Protein AF-A0A6A4YBY0-F1 (afdb_monomer)

Structure (mmCIF, N/CA/C/O backbone):
data_AF-A0A6A4YBY0-F1
#
_entry.id   AF-A0A6A4YBY0-F1
#
loop_
_atom_site.group_PDB
_atom_site.id
_atom_site.type_symbol
_atom_site.label_atom_id
_atom_site.label_alt_id
_atom_site.label_comp_id
_atom_site.label_asym_id
_atom_site.label_entity_id
_atom_site.label_seq_id
_atom_site.pdbx_PDB_ins_code
_atom_site.Cartn_x
_atom_site.Cartn_y
_atom_site.Cartn_z
_atom_site.occupancy
_atom_site.B_iso_or_equiv
_atom_site.auth_seq_id
_atom_site.auth_comp_id
_atom_site.auth_asym_id
_atom_site.auth_atom_id
_atom_site.pdbx_PDB_model_num
ATOM 1 N N . MET A 1 1 ? 3.157 8.455 -4.156 1.00 70.62 1 MET A N 1
ATOM 2 C CA . MET A 1 1 ? 2.770 7.165 -3.541 1.00 70.62 1 MET A CA 1
ATOM 3 C C . MET A 1 1 ? 3.329 7.005 -2.147 1.00 70.62 1 MET A C 1
ATOM 5 O O . MET A 1 1 ? 2.529 6.787 -1.256 1.00 70.62 1 MET A O 1
ATOM 9 N N . VAL A 1 2 ? 4.640 7.184 -1.938 1.00 73.81 2 VAL A N 1
ATOM 10 C CA . VAL A 1 2 ? 5.239 7.127 -0.587 1.00 73.81 2 VAL A CA 1
ATOM 11 C C . VAL A 1 2 ? 4.543 8.087 0.388 1.00 73.81 2 VAL A C 1
ATOM 13 O O . VAL A 1 2 ? 4.121 7.663 1.448 1.00 73.81 2 VAL A O 1
ATOM 16 N N . LYS A 1 3 ? 4.282 9.334 -0.034 1.00 81.69 3 LYS A N 1
ATOM 17 C CA . LYS A 1 3 ? 3.551 10.316 0.787 1.00 81.69 3 LYS A CA 1
ATOM 18 C C . LYS A 1 3 ? 2.153 9.850 1.224 1.00 81.69 3 LYS A C 1
ATOM 20 O O . LYS A 1 3 ? 1.816 10.009 2.383 1.00 81.69 3 LYS A O 1
ATOM 25 N N . MET A 1 4 ? 1.381 9.232 0.323 1.00 85.06 4 MET A N 1
ATOM 26 C CA . MET A 1 4 ? 0.045 8.707 0.654 1.00 85.06 4 MET A CA 1
ATOM 27 C C . MET A 1 4 ? 0.134 7.511 1.607 1.00 85.06 4 MET A C 1
ATOM 29 O O . MET A 1 4 ? -0.727 7.327 2.451 1.00 85.06 4 MET A O 1
ATOM 33 N N . ASP A 1 5 ? 1.179 6.687 1.485 1.00 85.88 5 ASP A N 1
ATOM 34 C CA . ASP A 1 5 ? 1.422 5.595 2.431 1.00 85.88 5 ASP A CA 1
ATOM 35 C C . ASP A 1 5 ? 1.756 6.113 3.835 1.00 85.88 5 ASP A C 1
ATOM 37 O O . ASP A 1 5 ? 1.255 5.568 4.817 1.00 85.88 5 ASP A O 1
ATOM 41 N N . ASP A 1 6 ? 2.582 7.156 3.926 1.00 87.62 6 ASP A N 1
ATOM 42 C CA . ASP A 1 6 ? 2.924 7.796 5.198 1.00 87.62 6 ASP A CA 1
ATOM 43 C C . ASP A 1 6 ? 1.689 8.453 5.835 1.00 87.62 6 ASP A C 1
ATOM 45 O O . ASP A 1 6 ? 1.485 8.350 7.044 1.00 87.62 6 ASP A O 1
ATOM 49 N N . GLU A 1 7 ? 0.834 9.064 5.015 1.00 90.62 7 GLU A N 1
ATOM 50 C CA . GLU A 1 7 ? -0.431 9.673 5.429 1.00 90.62 7 GLU A CA 1
ATOM 51 C C . GLU A 1 7 ? -1.439 8.629 5.927 1.00 90.62 7 GLU A C 1
ATOM 53 O O . GLU A 1 7 ? -1.949 8.772 7.033 1.00 90.62 7 GLU A O 1
ATOM 58 N N . ILE A 1 8 ? -1.621 7.505 5.218 1.00 92.12 8 ILE A N 1
ATOM 59 C CA . ILE A 1 8 ? -2.444 6.375 5.695 1.00 92.12 8 ILE A CA 1
ATOM 60 C C . ILE A 1 8 ? -1.962 5.885 7.070 1.00 92.12 8 ILE A C 1
ATOM 62 O O . ILE A 1 8 ? -2.775 5.581 7.942 1.00 92.12 8 ILE A O 1
ATOM 66 N N . ILE A 1 9 ? -0.644 5.809 7.294 1.00 91.38 9 ILE A N 1
ATOM 67 C CA . ILE A 1 9 ? -0.086 5.402 8.594 1.00 91.38 9 ILE A CA 1
ATOM 68 C C . ILE A 1 9 ? -0.363 6.459 9.671 1.00 91.38 9 ILE A C 1
ATOM 70 O O . ILE A 1 9 ? -0.648 6.097 10.814 1.00 91.38 9 ILE A O 1
ATOM 74 N N . ALA A 1 10 ? -0.271 7.746 9.334 1.00 91.94 10 ALA A N 1
ATOM 75 C CA . ALA A 1 10 ? -0.556 8.834 10.263 1.00 91.94 10 ALA A CA 1
ATOM 76 C C . ALA A 1 10 ? -2.038 8.851 10.674 1.00 91.94 10 ALA A C 1
ATOM 78 O O . ALA A 1 10 ? -2.328 8.838 11.871 1.00 91.94 10 ALA A O 1
ATOM 79 N N . VAL A 1 11 ? -2.956 8.779 9.705 1.00 94.19 11 VAL A N 1
ATOM 80 C CA . VAL A 1 11 ? -4.408 8.722 9.948 1.00 94.19 11 VAL A CA 1
ATOM 81 C C . VAL A 1 11 ? -4.774 7.465 10.737 1.00 94.19 11 VAL A C 1
ATOM 83 O O . VAL A 1 11 ? -5.553 7.533 11.682 1.00 94.19 11 VAL A O 1
ATOM 86 N N . HIS A 1 12 ? -4.151 6.322 10.439 1.00 94.25 12 HIS A N 1
ATOM 87 C CA . HIS A 1 12 ? -4.348 5.097 11.215 1.00 94.25 12 HIS A CA 1
ATOM 88 C C . HIS A 1 12 ? -3.963 5.257 12.688 1.00 94.25 12 HIS A C 1
ATOM 90 O O . HIS A 1 12 ? -4.712 4.835 13.562 1.00 94.25 12 HIS A O 1
ATOM 96 N N . ARG A 1 13 ? -2.809 5.871 12.983 1.00 93.62 13 ARG A N 1
ATOM 97 C CA . ARG A 1 13 ? -2.396 6.120 14.375 1.00 93.62 13 ARG A CA 1
ATOM 98 C C . ARG A 1 13 ? -3.391 7.017 15.100 1.00 93.62 13 ARG A C 1
ATOM 100 O O . ARG A 1 13 ? -3.758 6.715 16.228 1.00 93.62 13 ARG A O 1
ATOM 107 N N . PHE A 1 14 ? -3.860 8.067 14.432 1.00 94.88 14 PHE A N 1
ATOM 108 C CA . PHE A 1 14 ? -4.883 8.948 14.985 1.00 94.88 14 PHE A CA 1
ATOM 109 C C . PHE A 1 14 ? -6.196 8.197 15.264 1.00 94.88 14 PHE A C 1
ATOM 111 O O . PHE A 1 14 ? -6.759 8.310 16.352 1.00 94.88 14 PHE A O 1
ATOM 118 N N . LEU A 1 15 ? -6.638 7.349 14.332 1.00 95.44 15 LEU A N 1
ATOM 119 C CA . LEU A 1 15 ? -7.823 6.509 14.502 1.00 95.44 15 LEU A CA 1
ATOM 120 C C . LEU A 1 15 ? -7.692 5.548 15.696 1.00 95.44 15 LEU A C 1
ATOM 122 O O . LEU A 1 15 ? -8.637 5.400 16.473 1.00 95.44 15 LEU A O 1
ATOM 126 N N . VAL A 1 16 ? -6.523 4.923 15.863 1.00 94.44 16 VAL A N 1
ATOM 127 C CA . VAL A 1 16 ? -6.224 4.052 17.010 1.00 94.44 16 VAL A CA 1
ATOM 128 C C . VAL A 1 16 ? -6.327 4.829 18.322 1.00 94.44 16 VAL A C 1
ATOM 130 O O . VAL A 1 16 ? -6.981 4.360 19.251 1.00 94.44 16 VAL A O 1
ATOM 133 N N . GLU A 1 17 ? -5.742 6.025 18.404 1.00 94.00 17 GLU A N 1
ATOM 134 C CA . GLU A 1 17 ? -5.797 6.863 19.611 1.00 94.00 17 GLU A CA 1
ATOM 135 C C . GLU A 1 17 ? -7.236 7.247 19.989 1.00 94.00 17 GLU A C 1
ATOM 137 O O . GLU A 1 17 ? -7.606 7.195 21.167 1.00 94.00 17 GLU A O 1
ATOM 142 N N . LEU A 1 18 ? -8.071 7.585 19.002 1.00 93.62 18 LEU A N 1
ATOM 143 C CA . LEU A 1 18 ? -9.481 7.901 19.231 1.00 93.62 18 LEU A CA 1
ATOM 144 C C . LEU A 1 18 ? -10.268 6.680 19.722 1.00 93.62 18 LEU A C 1
ATOM 146 O O . LEU A 1 18 ? -11.020 6.775 20.700 1.00 93.62 18 LEU A O 1
ATOM 150 N N . TYR A 1 19 ? -10.092 5.533 19.062 1.00 95.38 19 TYR A N 1
ATOM 151 C CA . TYR A 1 19 ? -10.877 4.330 19.334 1.00 95.38 19 TYR A CA 1
ATOM 152 C C . TYR A 1 19 ? -10.379 3.535 20.552 1.00 95.38 19 TYR A C 1
ATOM 154 O O . TYR A 1 19 ? -11.145 2.774 21.150 1.00 95.38 19 TYR A O 1
ATOM 162 N N . ALA A 1 20 ? -9.145 3.770 21.010 1.00 93.69 20 ALA A N 1
ATOM 163 C CA . ALA A 1 20 ? -8.579 3.141 22.204 1.00 93.69 20 ALA A CA 1
ATOM 164 C C . ALA A 1 20 ? -9.376 3.424 23.489 1.00 93.69 20 ALA A C 1
ATOM 166 O O . ALA A 1 20 ? -9.342 2.625 24.421 1.00 93.69 20 ALA A O 1
ATOM 167 N N . LYS A 1 21 ? -10.151 4.518 23.543 1.00 92.19 21 LYS A N 1
ATOM 168 C CA . LYS A 1 21 ? -11.087 4.789 24.654 1.00 92.19 21 LYS A CA 1
ATOM 169 C C . LYS A 1 21 ? -12.151 3.687 24.806 1.00 92.19 21 LYS A C 1
ATOM 171 O O . LYS A 1 21 ? -12.618 3.429 25.918 1.00 92.19 21 LYS A O 1
ATOM 176 N N . LYS A 1 22 ? -12.537 3.060 23.690 1.00 92.94 22 LYS A N 1
ATOM 177 C CA . LYS A 1 22 ? -13.557 2.009 23.622 1.00 92.94 22 LYS A CA 1
ATOM 178 C C . LYS A 1 22 ? -12.964 0.612 23.539 1.00 92.94 22 LYS A C 1
ATOM 180 O O . LYS A 1 22 ? -13.460 -0.282 24.213 1.00 92.94 22 LYS A O 1
ATOM 185 N N . PHE A 1 23 ? -11.949 0.414 22.703 1.00 94.19 23 PHE A N 1
ATOM 186 C CA . PHE A 1 23 ? -11.373 -0.908 22.476 1.00 94.19 23 PHE A CA 1
ATOM 187 C C . PHE A 1 23 ? -9.846 -0.822 22.292 1.00 94.19 23 PHE A C 1
ATOM 189 O O . PHE A 1 23 ? -9.347 -0.919 21.168 1.00 94.19 23 PHE A O 1
ATOM 196 N N . PRO A 1 24 ? -9.085 -0.625 23.385 1.00 91.31 24 PRO A N 1
ATOM 197 C CA . PRO A 1 24 ? -7.638 -0.411 23.322 1.00 91.31 24 PRO A CA 1
ATOM 198 C C . PRO A 1 24 ? -6.872 -1.626 22.790 1.00 91.31 24 PRO A C 1
ATOM 200 O O . PRO A 1 24 ? -5.835 -1.472 22.150 1.00 91.31 24 PRO A O 1
ATOM 203 N N . GLU A 1 25 ? -7.376 -2.842 23.001 1.00 91.44 25 GLU A N 1
ATOM 204 C CA . GLU A 1 25 ? -6.685 -4.061 22.583 1.00 91.44 25 GLU A CA 1
ATOM 205 C C . GLU A 1 25 ? -6.764 -4.320 21.065 1.00 91.44 25 GLU A C 1
ATOM 207 O O . GLU A 1 25 ? -5.994 -5.132 20.543 1.00 91.44 25 GLU A O 1
ATOM 212 N N . LEU A 1 26 ? -7.650 -3.625 20.337 1.00 90.62 26 LEU A N 1
ATOM 213 C CA . LEU A 1 26 ? -7.917 -3.889 18.920 1.00 90.62 26 LEU A CA 1
ATOM 214 C C . LEU A 1 26 ? -6.677 -3.713 18.026 1.00 90.62 26 LEU A C 1
ATOM 216 O O . LEU A 1 26 ? -6.495 -4.487 17.086 1.00 90.62 26 LEU A O 1
ATOM 220 N N . GLU A 1 27 ? -5.798 -2.751 18.331 1.00 90.06 27 GLU A N 1
ATOM 221 C CA . GLU A 1 27 ? -4.570 -2.499 17.552 1.00 90.06 27 GLU A CA 1
ATOM 222 C C . GLU A 1 27 ? -3.643 -3.726 17.545 1.00 90.06 27 GLU A C 1
ATOM 224 O O . GLU A 1 27 ? -3.029 -4.063 16.531 1.00 90.06 27 GLU A O 1
ATOM 229 N N . SER A 1 28 ? -3.580 -4.445 18.670 1.00 88.31 28 SER A N 1
ATOM 230 C CA . SER A 1 28 ? -2.743 -5.641 18.799 1.00 88.31 28 SER A CA 1
ATOM 231 C C . SER A 1 28 ? -3.271 -6.830 17.991 1.00 88.31 28 SER A C 1
ATOM 233 O O . SER A 1 28 ? -2.496 -7.707 17.605 1.00 88.31 28 SER A O 1
ATOM 235 N N . LEU A 1 29 ? -4.579 -6.849 17.715 1.00 88.38 29 LEU A N 1
ATOM 236 C CA . LEU A 1 29 ? -5.260 -7.926 17.000 1.00 88.38 29 LEU A CA 1
ATOM 237 C C . LEU A 1 29 ? -5.294 -7.686 15.487 1.00 88.38 29 LEU A C 1
ATOM 239 O O . LEU A 1 29 ? -5.182 -8.638 14.712 1.00 88.38 29 LEU A O 1
ATOM 243 N N . VAL A 1 30 ? -5.442 -6.429 15.061 1.00 89.00 30 VAL A N 1
ATOM 244 C CA . VAL A 1 30 ? -5.566 -6.046 13.649 1.00 89.00 30 VAL A CA 1
ATOM 245 C C . VAL A 1 30 ? -4.472 -5.046 13.287 1.00 89.00 30 VAL A C 1
ATOM 247 O O . VAL A 1 30 ? -4.606 -3.847 13.491 1.00 89.00 30 VAL A O 1
ATOM 250 N N . SER A 1 31 ? -3.380 -5.545 12.701 1.00 83.44 31 SER A N 1
ATOM 251 C CA . SER A 1 31 ? -2.213 -4.714 12.354 1.00 83.44 31 SER A CA 1
ATOM 252 C C . SER A 1 31 ? -2.333 -3.965 11.021 1.00 83.44 31 SER A C 1
ATOM 254 O O . SER A 1 31 ? -1.503 -3.113 10.712 1.00 83.44 31 SER A O 1
ATOM 256 N N . SER A 1 32 ? -3.297 -4.337 10.176 1.00 88.38 32 SER A N 1
ATOM 257 C CA . SER A 1 32 ? -3.498 -3.737 8.854 1.00 88.38 32 SER A CA 1
ATOM 258 C C . SER A 1 32 ? -4.344 -2.467 8.983 1.00 88.38 32 SER A C 1
ATOM 260 O O . SER A 1 32 ? -5.485 -2.575 9.429 1.00 88.38 32 SER A O 1
ATOM 262 N N . PRO A 1 33 ? -3.847 -1.286 8.560 1.00 91.44 33 PRO A N 1
ATOM 263 C CA . PRO A 1 33 ? -4.577 -0.029 8.715 1.00 91.44 33 PRO A CA 1
ATOM 264 C C . PRO A 1 33 ? -5.977 -0.013 8.099 1.00 91.44 33 PRO A C 1
ATOM 266 O O . PRO A 1 33 ? -6.928 0.473 8.707 1.00 91.44 33 PRO A O 1
ATOM 269 N N . LEU A 1 34 ? -6.109 -0.574 6.893 1.00 92.75 34 LEU A N 1
ATOM 270 C CA . LEU A 1 34 ? -7.378 -0.603 6.165 1.00 92.75 34 LEU A CA 1
ATOM 271 C C . LEU A 1 34 ? -8.375 -1.559 6.824 1.00 92.75 34 LEU A C 1
ATOM 273 O O . LEU A 1 34 ? -9.563 -1.257 6.909 1.00 92.75 34 LEU A O 1
ATOM 277 N N . ASP A 1 35 ? -7.893 -2.710 7.297 1.00 92.75 35 ASP A N 1
ATOM 278 C CA . ASP A 1 35 ? -8.749 -3.685 7.970 1.00 92.75 35 ASP A CA 1
ATOM 279 C C . ASP A 1 35 ? -9.172 -3.165 9.344 1.00 92.75 35 ASP A C 1
ATOM 281 O O . ASP A 1 35 ? -10.330 -3.330 9.715 1.00 92.75 35 ASP A O 1
ATOM 285 N N . TYR A 1 36 ? -8.280 -2.465 10.056 1.00 94.19 36 TYR A N 1
ATOM 286 C CA . TYR A 1 36 ? -8.601 -1.794 11.314 1.00 94.19 36 TYR A CA 1
ATOM 287 C C . TYR A 1 36 ? -9.758 -0.809 11.122 1.00 94.19 36 TYR A C 1
ATOM 289 O O . TYR A 1 36 ? -10.771 -0.926 11.807 1.00 94.19 36 TYR A O 1
ATOM 297 N N . ALA A 1 37 ? -9.677 0.086 10.131 1.00 95.50 37 ALA A N 1
ATOM 298 C CA . ALA A 1 37 ? -10.751 1.040 9.847 1.00 95.50 37 ALA A CA 1
ATOM 299 C C . ALA A 1 37 ? -12.084 0.357 9.490 1.00 95.50 37 ALA A C 1
ATOM 301 O O . ALA A 1 37 ? -13.131 0.734 10.014 1.00 95.50 37 ALA A O 1
ATOM 302 N N . ARG A 1 38 ? -12.064 -0.701 8.664 1.00 94.56 38 ARG A N 1
ATOM 303 C CA . ARG A 1 38 ? -13.280 -1.471 8.324 1.00 94.56 38 ARG A CA 1
ATOM 304 C C . ARG A 1 38 ? -13.899 -2.153 9.541 1.00 94.56 38 ARG A C 1
ATOM 306 O O . ARG A 1 38 ? -15.120 -2.220 9.654 1.00 94.56 38 ARG A O 1
ATOM 313 N N . VAL A 1 39 ? -13.064 -2.677 10.435 1.00 94.12 39 VAL A N 1
ATOM 314 C CA . VAL A 1 39 ? -13.503 -3.331 11.672 1.00 94.12 39 VAL A CA 1
ATOM 315 C C . VAL A 1 39 ? -14.085 -2.302 12.635 1.00 94.12 39 VAL A C 1
ATOM 317 O O . VAL A 1 39 ? -15.175 -2.526 13.153 1.00 94.12 39 VAL A O 1
ATOM 320 N N . VAL A 1 40 ? -13.426 -1.157 12.822 1.00 94.81 40 VAL A N 1
ATOM 321 C CA . VAL A 1 40 ? -13.945 -0.051 13.641 1.00 94.81 40 VAL A CA 1
ATOM 322 C C . VAL A 1 40 ? -15.297 0.426 13.119 1.00 94.81 40 VAL A C 1
ATOM 324 O O . VAL A 1 40 ? -16.243 0.503 13.896 1.00 94.81 40 VAL A O 1
ATOM 327 N N . GLN A 1 41 ? -15.431 0.642 11.808 1.00 94.12 41 GLN A N 1
ATOM 328 C CA . GLN A 1 41 ? -16.694 1.053 11.191 1.00 94.12 41 GLN A CA 1
ATOM 329 C C . GLN A 1 41 ? -17.802 0.000 11.363 1.00 94.12 41 GLN A C 1
ATOM 331 O O . GLN A 1 41 ? -18.967 0.347 11.531 1.00 94.12 41 GLN A O 1
ATOM 336 N N . ARG A 1 42 ? -17.454 -1.294 11.341 1.00 93.62 42 ARG A N 1
ATOM 337 C CA . ARG A 1 42 ? -18.418 -2.385 11.536 1.00 93.62 42 ARG A CA 1
ATOM 338 C C . ARG A 1 42 ? -18.856 -2.541 12.993 1.00 93.62 42 ARG A C 1
ATOM 340 O O . ARG A 1 42 ? -20.013 -2.871 13.224 1.00 93.62 42 ARG A O 1
ATOM 347 N N . ILE A 1 43 ? -17.952 -2.337 13.953 1.00 93.00 43 ILE A N 1
ATOM 348 C CA . ILE A 1 43 ? -18.265 -2.425 15.387 1.00 93.00 43 ILE A CA 1
ATOM 349 C C . ILE A 1 43 ? -18.994 -1.152 15.864 1.00 93.00 43 ILE A C 1
ATOM 351 O O . ILE A 1 43 ? -19.904 -1.233 16.689 1.00 93.00 43 ILE A O 1
ATOM 355 N N . GLY A 1 44 ? -18.603 0.033 15.386 1.00 92.06 44 GLY A N 1
ATOM 356 C CA . GLY A 1 44 ? -19.201 1.310 15.787 1.00 92.06 44 GLY A CA 1
ATOM 357 C C . GLY A 1 44 ? -19.106 1.541 17.299 1.00 92.06 44 GLY A C 1
ATOM 358 O O . GLY A 1 44 ? -18.032 1.400 17.884 1.00 92.06 44 GLY A O 1
ATOM 359 N N . ASN A 1 45 ? -20.229 1.839 17.968 1.00 92.44 45 ASN A N 1
ATOM 360 C CA . ASN A 1 45 ? -20.298 1.924 19.439 1.00 92.44 45 ASN A CA 1
ATOM 361 C C . ASN A 1 45 ? -20.798 0.649 20.129 1.00 92.44 45 ASN A C 1
ATOM 363 O O . ASN A 1 45 ? -20.992 0.671 21.342 1.00 92.44 45 ASN A O 1
ATOM 367 N N . GLU A 1 46 ? -21.016 -0.441 19.390 1.00 89.88 46 GLU A N 1
ATOM 368 C CA . GLU A 1 46 ? -21.598 -1.652 19.966 1.00 89.88 46 GLU A CA 1
ATOM 369 C C . GLU A 1 46 ? -20.648 -2.269 21.001 1.00 89.88 46 GLU A C 1
ATOM 371 O O . GLU A 1 46 ? -19.438 -2.365 20.757 1.00 89.88 46 GLU A O 1
ATOM 376 N N . MET A 1 47 ? -21.190 -2.631 22.164 1.00 85.88 47 MET A N 1
ATOM 377 C CA . MET A 1 47 ? -20.437 -3.263 23.254 1.00 85.88 47 MET A CA 1
ATOM 378 C C . MET A 1 47 ? -20.646 -4.777 23.257 1.00 85.88 47 MET A C 1
ATOM 380 O O . MET A 1 47 ? -19.773 -5.516 23.714 1.00 85.88 47 MET A O 1
ATOM 384 N N . ASP A 1 48 ? -21.776 -5.251 22.726 1.00 86.94 48 ASP A N 1
ATOM 385 C CA . ASP A 1 48 ? -22.015 -6.677 22.552 1.00 86.94 48 ASP A CA 1
ATOM 386 C C . ASP A 1 48 ? -21.445 -7.172 21.215 1.00 86.94 48 ASP A C 1
ATOM 388 O O . ASP A 1 48 ? -22.055 -7.075 20.149 1.00 86.94 48 ASP A O 1
ATOM 392 N N . MET A 1 49 ? -20.255 -7.767 21.286 1.00 85.38 49 MET A N 1
ATOM 393 C CA . MET A 1 49 ? -19.561 -8.323 20.123 1.00 85.38 49 MET A CA 1
ATOM 394 C C . MET A 1 49 ? -20.295 -9.499 19.461 1.00 85.38 49 MET A C 1
ATOM 396 O O . MET A 1 49 ? -19.923 -9.878 18.352 1.00 85.38 49 MET A O 1
ATOM 400 N N . THR A 1 50 ? -21.319 -10.086 20.094 1.00 84.69 50 THR A N 1
ATOM 401 C CA . THR A 1 50 ? -22.132 -11.143 19.465 1.00 84.69 50 THR A CA 1
ATOM 402 C C . THR A 1 50 ? -23.074 -10.602 18.390 1.00 84.69 50 THR A C 1
ATOM 404 O O . THR A 1 50 ? -23.473 -11.348 17.495 1.00 84.69 50 THR A O 1
ATOM 407 N N . LEU A 1 51 ? -23.387 -9.303 18.441 1.00 86.38 51 LEU A N 1
ATOM 408 C CA . LEU A 1 51 ? -24.252 -8.623 17.475 1.00 86.38 51 LEU A CA 1
ATOM 409 C C . LEU A 1 51 ? -23.496 -8.166 16.221 1.00 86.38 51 LEU A C 1
ATOM 411 O O . LEU A 1 51 ? -24.115 -7.786 15.226 1.00 86.38 51 LEU A O 1
ATOM 415 N N . VAL A 1 52 ? -22.161 -8.207 16.251 1.00 88.06 52 VAL A N 1
ATOM 416 C CA . VAL A 1 52 ? -21.306 -7.703 15.177 1.00 88.06 52 VAL A CA 1
ATOM 417 C C . VAL A 1 52 ? -20.726 -8.859 14.369 1.00 88.06 52 VAL A C 1
ATOM 419 O O . VAL A 1 52 ? -19.895 -9.625 14.851 1.00 88.06 52 VAL A O 1
ATOM 422 N N . ASP A 1 53 ? -21.099 -8.945 13.091 1.00 89.88 53 ASP A N 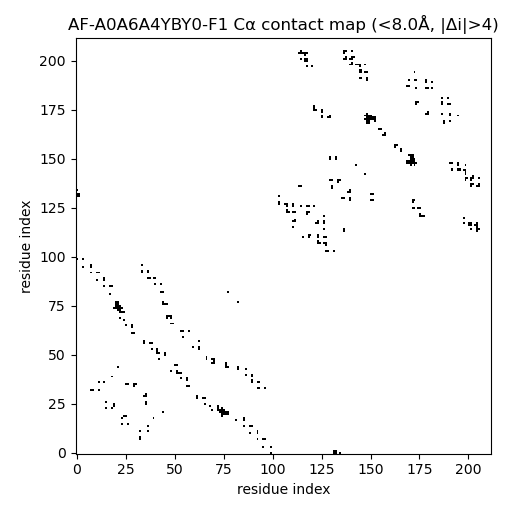1
ATOM 423 C CA . ASP A 1 53 ? -20.488 -9.901 12.167 1.00 89.88 53 ASP A CA 1
ATOM 424 C C . ASP A 1 53 ? -19.226 -9.318 11.507 1.00 89.88 53 ASP A C 1
ATOM 426 O O . ASP A 1 53 ? -19.281 -8.339 10.753 1.00 89.88 53 ASP A O 1
ATOM 430 N N . LEU A 1 54 ? -18.081 -9.950 11.781 1.00 89.06 54 LEU A N 1
ATOM 431 C CA . LEU A 1 54 ? -16.761 -9.617 11.229 1.00 89.06 54 LEU A CA 1
ATOM 432 C C . LEU A 1 54 ? -16.239 -10.674 10.241 1.00 89.06 54 LEU A C 1
ATOM 434 O O . LEU A 1 54 ? -15.150 -10.507 9.683 1.00 89.06 54 LEU A O 1
ATOM 438 N N . SER A 1 55 ? -17.000 -11.746 9.996 1.00 88.00 55 SER A N 1
ATOM 439 C CA . SER A 1 55 ? -16.575 -12.886 9.170 1.00 88.00 55 SER A CA 1
ATOM 440 C C . SER A 1 55 ? -16.255 -12.504 7.721 1.00 88.00 55 SER A C 1
ATOM 442 O O . SER A 1 55 ? -15.401 -13.125 7.091 1.00 88.00 55 SER A O 1
ATOM 444 N N . SER A 1 56 ? -16.887 -11.445 7.206 1.00 89.38 56 SER A N 1
ATOM 445 C CA . SER A 1 56 ? -16.643 -10.923 5.859 1.00 89.38 56 SER A CA 1
ATOM 446 C C . SER A 1 56 ? -15.351 -10.108 5.725 1.00 89.38 56 SER A C 1
ATOM 448 O O . SER A 1 56 ? -14.937 -9.816 4.606 1.00 89.38 56 SER A O 1
ATOM 450 N N . LEU A 1 57 ? -14.765 -9.660 6.840 1.00 86.81 57 LEU A N 1
ATOM 451 C CA . LEU A 1 57 ? -13.643 -8.713 6.848 1.00 86.81 57 LEU A CA 1
ATOM 452 C C . LEU A 1 57 ? -12.321 -9.374 7.227 1.00 86.81 57 LEU A C 1
ATOM 454 O O . LEU A 1 57 ? -11.277 -8.998 6.701 1.00 86.81 57 LEU A O 1
ATOM 458 N N . LEU A 1 58 ? -12.361 -10.344 8.138 1.00 87.50 58 LEU A N 1
ATOM 459 C CA . LEU A 1 58 ? -11.172 -10.922 8.749 1.00 87.50 58 LEU A CA 1
ATOM 460 C C . LEU A 1 58 ? -11.196 -12.459 8.701 1.00 87.50 58 LEU A C 1
ATOM 462 O O . LEU A 1 58 ? -12.266 -13.065 8.753 1.00 87.50 58 LEU A O 1
ATOM 466 N N . PRO A 1 59 ? -10.023 -13.121 8.684 1.00 89.19 59 PRO A N 1
ATOM 467 C CA . PRO A 1 59 ? -9.928 -14.563 8.894 1.00 89.19 59 PRO A CA 1
ATOM 468 C C . PRO A 1 59 ? -10.583 -15.017 10.208 1.00 89.19 59 PRO A C 1
ATOM 470 O O . PRO A 1 59 ? -10.536 -14.314 11.221 1.00 89.19 59 PRO A O 1
ATOM 473 N N . SER A 1 60 ? -11.119 -16.240 10.242 1.00 87.69 60 SER A N 1
ATOM 474 C CA . SER A 1 60 ? -11.863 -16.757 11.405 1.00 87.69 60 SER A CA 1
ATOM 475 C C . SER A 1 60 ? -11.069 -16.721 12.718 1.00 87.69 60 SER A C 1
ATOM 477 O O . SER A 1 60 ? -11.639 -16.453 13.772 1.00 87.69 60 SER A O 1
ATOM 479 N N . ALA A 1 61 ? -9.750 -16.937 12.664 1.00 87.38 61 ALA A N 1
ATOM 480 C CA . ALA A 1 61 ? -8.881 -16.875 13.841 1.00 87.38 61 ALA A CA 1
ATOM 481 C C . ALA A 1 61 ? -8.830 -15.466 14.459 1.00 87.38 61 ALA A C 1
ATOM 483 O O . ALA A 1 61 ? -8.943 -15.311 15.673 1.00 87.38 61 ALA A O 1
ATOM 484 N N . THR A 1 62 ? -8.706 -14.433 13.622 1.00 87.00 62 THR A N 1
ATOM 485 C CA . THR A 1 62 ? -8.700 -13.034 14.068 1.00 87.00 62 THR A CA 1
ATOM 486 C C . THR A 1 62 ? -10.081 -12.577 14.527 1.00 87.00 62 THR A C 1
ATOM 488 O O . THR A 1 62 ? -10.164 -11.861 15.517 1.00 87.00 62 THR A O 1
ATOM 491 N N . VAL A 1 63 ? -11.161 -13.046 13.885 1.00 89.69 63 VAL A N 1
ATOM 492 C CA . VAL A 1 63 ? -12.538 -12.769 14.336 1.00 89.69 63 VAL A CA 1
ATOM 493 C C . VAL A 1 63 ? -12.750 -13.283 15.758 1.00 89.69 63 VAL A C 1
ATOM 495 O O . VAL A 1 63 ? -13.193 -12.528 16.615 1.00 89.69 63 VAL A O 1
ATOM 498 N N . MET A 1 64 ? -12.359 -14.531 16.036 1.00 87.19 64 MET A N 1
ATOM 499 C CA . MET A 1 64 ? -12.465 -15.107 17.379 1.00 87.19 64 MET A CA 1
ATOM 500 C C . MET A 1 64 ? -11.663 -14.305 18.409 1.00 87.19 64 MET A C 1
ATOM 502 O O . MET A 1 64 ? -12.179 -14.026 19.489 1.00 87.19 64 MET A O 1
ATOM 506 N N . GLY A 1 65 ? -10.434 -13.901 18.071 1.00 88.31 65 GLY A N 1
ATOM 507 C CA . GLY A 1 65 ? -9.617 -13.051 18.939 1.00 88.31 65 GLY A CA 1
ATOM 508 C C . GLY A 1 65 ? -10.311 -11.730 19.273 1.00 88.31 65 GLY A C 1
ATOM 509 O O . GLY A 1 65 ? -10.446 -11.389 20.444 1.00 88.31 65 GLY A O 1
ATOM 510 N N . VAL A 1 66 ? -10.829 -11.033 18.259 1.00 89.62 66 VAL A N 1
ATOM 511 C CA . VAL A 1 66 ? -11.544 -9.760 18.429 1.00 89.62 66 VAL A CA 1
ATOM 512 C C . VAL A 1 66 ? -12.818 -9.928 19.260 1.00 89.62 66 VAL A C 1
ATOM 514 O O . VAL A 1 66 ? -13.048 -9.124 20.160 1.00 89.62 66 VAL A O 1
ATOM 517 N N . SER A 1 67 ? -13.615 -10.975 19.031 1.00 89.44 67 SER A N 1
ATOM 518 C CA . SER A 1 67 ? -14.831 -11.232 19.816 1.00 89.44 67 SER A CA 1
ATOM 519 C C . SER A 1 67 ? -14.521 -11.534 21.284 1.00 89.44 67 SER A C 1
ATOM 521 O O . SER A 1 67 ? -15.137 -10.941 22.164 1.00 89.44 67 SER A O 1
ATOM 523 N N . VAL A 1 68 ? -13.547 -12.409 21.563 1.00 90.44 68 VAL A N 1
ATOM 524 C CA . VAL A 1 68 ? -13.181 -12.784 22.941 1.00 90.44 68 VAL A CA 1
ATOM 525 C C . VAL A 1 68 ? -12.611 -11.588 23.698 1.00 90.44 68 VAL A C 1
ATOM 527 O O . VAL A 1 68 ? -13.058 -11.299 24.806 1.00 90.44 68 VAL A O 1
ATOM 530 N N . THR A 1 69 ? -11.655 -10.869 23.104 1.00 89.19 69 THR A N 1
ATOM 531 C CA . THR A 1 69 ? -11.039 -9.706 23.753 1.00 89.19 69 THR A CA 1
ATOM 532 C C . THR A 1 69 ? -12.031 -8.558 23.903 1.00 89.19 69 THR A C 1
ATOM 534 O O . THR A 1 69 ? -12.014 -7.883 24.928 1.00 89.19 69 THR A O 1
ATOM 537 N N . GLY A 1 70 ? -12.932 -8.371 22.934 1.00 87.81 70 GLY A N 1
ATOM 538 C CA . GLY A 1 70 ? -13.984 -7.361 23.005 1.00 87.81 70 GLY A CA 1
ATOM 539 C C . GLY A 1 70 ? -15.001 -7.639 24.113 1.00 87.81 70 GLY A C 1
ATOM 540 O O . GLY A 1 70 ? -15.408 -6.709 24.797 1.00 87.81 70 GLY A O 1
ATOM 541 N N . SER A 1 71 ? -15.346 -8.904 24.389 1.00 85.62 71 SER A N 1
ATOM 542 C CA . SER A 1 71 ? -16.214 -9.253 25.529 1.00 85.62 71 SER A CA 1
ATOM 543 C C . SER A 1 71 ? -15.575 -8.989 26.897 1.00 85.62 71 SER A C 1
ATOM 545 O O . SER A 1 71 ? -16.291 -8.816 27.881 1.00 85.62 71 SER A O 1
ATOM 547 N N . THR A 1 72 ? -14.243 -8.966 26.979 1.00 87.19 72 THR A N 1
ATOM 548 C CA . THR A 1 72 ? -13.493 -8.685 28.215 1.00 87.19 72 THR A CA 1
ATOM 549 C C . THR A 1 72 ? -12.828 -7.310 28.214 1.00 87.19 72 THR A C 1
ATOM 551 O O . THR A 1 72 ? -11.975 -7.053 29.065 1.00 87.19 72 THR A O 1
ATOM 554 N N . THR A 1 73 ? -13.155 -6.443 27.251 1.00 86.81 73 THR A N 1
ATOM 555 C CA . THR A 1 73 ? -12.494 -5.142 27.130 1.00 86.81 73 THR A CA 1
ATOM 556 C C . THR A 1 73 ? -12.856 -4.239 28.307 1.00 86.81 73 THR A C 1
ATOM 558 O O . THR A 1 73 ? -13.963 -4.275 28.845 1.00 86.81 73 THR A O 1
ATOM 561 N N . SER A 1 74 ? -11.895 -3.416 28.716 1.00 83.81 74 SER A N 1
ATOM 562 C CA . SER A 1 74 ? -12.060 -2.441 29.801 1.00 83.81 74 SER A CA 1
ATOM 563 C C . SER A 1 74 ? -12.564 -1.075 29.322 1.00 83.81 74 SER A C 1
ATOM 565 O O . SER A 1 74 ? -12.764 -0.167 30.138 1.00 83.81 74 SER A O 1
ATOM 567 N N . GLY A 1 75 ? -12.740 -0.909 28.009 1.00 86.56 75 GLY A N 1
ATOM 568 C CA . GLY A 1 75 ? -13.141 0.357 27.418 1.00 86.56 75 GLY A CA 1
ATOM 569 C C . GLY A 1 75 ? -14.607 0.713 27.652 1.00 86.56 75 GLY A C 1
ATOM 570 O O . GLY A 1 75 ? -15.402 -0.048 28.208 1.00 86.56 75 GLY A O 1
ATOM 571 N N . LYS A 1 76 ? -14.956 1.939 27.264 1.00 89.94 76 LYS A N 1
ATOM 572 C CA . LYS A 1 76 ? -16.286 2.523 27.473 1.00 89.94 76 LYS A CA 1
ATOM 573 C C . LYS A 1 76 ? -16.883 2.975 26.144 1.00 89.94 76 LYS A C 1
ATOM 575 O O . LYS A 1 76 ? -16.126 3.328 25.239 1.00 89.94 76 LYS A O 1
ATOM 580 N N . PRO A 1 77 ? -18.221 3.025 26.031 1.00 91.00 77 PRO A N 1
ATOM 581 C CA . PRO A 1 77 ? -18.858 3.589 24.852 1.00 91.00 77 PRO A CA 1
ATOM 582 C C . PRO A 1 77 ? -18.398 5.036 24.638 1.00 91.00 77 PRO A C 1
ATOM 584 O O . PRO A 1 77 ? -18.279 5.821 25.585 1.00 91.00 77 PRO A O 1
ATOM 587 N N . LEU A 1 78 ? -18.132 5.372 23.379 1.00 93.12 78 LEU A N 1
ATOM 588 C CA . LEU A 1 78 ? -17.729 6.708 22.962 1.00 93.12 78 LEU A CA 1
ATOM 589 C C . LEU A 1 78 ? -18.903 7.680 23.077 1.00 93.12 78 LEU A C 1
ATOM 591 O O . LEU A 1 78 ? -20.070 7.296 22.940 1.00 93.12 78 LEU A O 1
ATOM 595 N N . SER A 1 79 ? -18.582 8.957 23.289 1.00 94.94 79 SER A N 1
ATOM 596 C CA . SER A 1 79 ? -19.562 10.032 23.144 1.00 94.94 79 SER A CA 1
ATOM 597 C C . SER A 1 79 ? -20.004 10.143 21.675 1.00 94.94 79 SER A C 1
ATOM 599 O O . SER A 1 79 ? -19.235 9.777 20.785 1.00 94.94 79 SER A O 1
ATOM 601 N N . PRO A 1 80 ? -21.207 10.664 21.377 1.00 93.44 80 PRO A N 1
ATOM 602 C CA . PRO A 1 80 ? -21.661 10.807 19.992 1.00 93.44 80 PRO A CA 1
ATOM 603 C C . PRO A 1 80 ? -20.738 11.709 19.153 1.00 93.44 80 PRO A C 1
ATOM 605 O O . PRO A 1 80 ? -20.571 11.467 17.964 1.00 93.44 80 PRO A O 1
ATOM 608 N N . ALA A 1 81 ? -20.098 12.707 19.772 1.00 94.12 81 ALA A N 1
ATOM 609 C CA . ALA A 1 81 ? -19.120 13.568 19.107 1.00 94.12 81 ALA A CA 1
ATOM 610 C C . ALA A 1 81 ? -17.807 12.827 18.788 1.00 94.12 81 ALA A C 1
ATOM 612 O O . ALA A 1 81 ? -17.284 12.941 17.679 1.00 94.12 81 ALA A O 1
ATOM 613 N N . ASP A 1 82 ? -17.304 12.025 19.734 1.00 94.19 82 ASP A N 1
ATOM 614 C CA . ASP A 1 82 ? -16.103 11.207 19.520 1.00 94.19 82 ASP A CA 1
ATOM 615 C C . ASP A 1 82 ? -16.360 10.132 18.454 1.00 94.19 82 ASP A C 1
ATOM 617 O O . ASP A 1 82 ? -15.511 9.892 17.601 1.00 94.19 82 ASP A O 1
ATOM 621 N N . LEU A 1 83 ? -17.544 9.512 18.471 1.00 94.31 83 LEU A N 1
ATOM 622 C CA . LEU A 1 83 ? -17.938 8.505 17.490 1.00 94.31 83 LEU A CA 1
ATOM 623 C C . LEU A 1 83 ? -18.043 9.083 16.076 1.00 94.31 83 LEU A C 1
ATOM 625 O O . LEU A 1 83 ? -17.523 8.471 15.149 1.00 94.31 83 LEU A O 1
ATOM 629 N N . ALA A 1 84 ? -18.649 10.263 15.916 1.00 95.50 84 ALA A N 1
ATOM 630 C CA . ALA A 1 84 ? -18.719 10.928 14.615 1.00 95.50 84 ALA A CA 1
ATOM 631 C C . ALA A 1 84 ? -17.315 11.196 14.049 1.00 95.50 84 ALA A C 1
ATOM 633 O O . ALA A 1 84 ? -17.045 10.889 12.892 1.00 95.50 84 ALA A O 1
ATOM 634 N N . THR A 1 85 ? -16.395 11.670 14.898 1.00 95.69 85 THR A N 1
ATOM 635 C CA . THR A 1 85 ? -14.986 11.873 14.517 1.00 95.69 85 THR A CA 1
ATOM 636 C C . THR A 1 85 ? -14.320 10.562 14.079 1.00 95.69 85 THR A C 1
ATOM 638 O O . THR A 1 85 ? -13.582 10.535 13.095 1.00 95.69 85 THR A O 1
ATOM 641 N N . VAL A 1 86 ? -14.579 9.456 14.787 1.00 96.12 86 VAL A N 1
ATOM 642 C CA . VAL A 1 86 ? -14.050 8.124 14.439 1.00 96.12 86 VAL A CA 1
ATOM 643 C C . VAL A 1 86 ? -14.579 7.646 13.086 1.00 96.12 86 VAL A C 1
ATOM 645 O O . VAL A 1 86 ? -13.799 7.152 12.273 1.00 96.12 86 VAL A O 1
ATOM 648 N N . GLU A 1 87 ? -15.880 7.784 12.831 1.00 95.50 87 GLU A N 1
ATOM 649 C CA . GLU A 1 87 ? -16.502 7.378 11.563 1.00 95.50 87 GLU A CA 1
ATOM 650 C C . GLU A 1 87 ? -15.995 8.211 10.378 1.00 95.50 87 GLU A C 1
ATOM 652 O O . GLU A 1 87 ? -15.698 7.654 9.316 1.00 95.50 87 GLU A O 1
ATOM 657 N N . GLU A 1 88 ? -15.835 9.523 10.571 1.00 96.19 88 GLU A N 1
ATOM 658 C CA . GLU A 1 88 ? -15.236 10.429 9.587 1.00 96.19 88 GLU A CA 1
ATOM 659 C C . GLU A 1 88 ? -13.794 10.013 9.274 1.00 96.19 88 GLU A C 1
ATOM 661 O O . GLU A 1 88 ? -13.462 9.773 8.115 1.00 96.19 88 GLU A O 1
ATOM 666 N N . THR A 1 89 ? -12.977 9.784 10.307 1.00 95.69 89 THR A N 1
ATOM 667 C CA . THR A 1 89 ? -11.577 9.348 10.155 1.00 95.69 89 THR A CA 1
ATOM 668 C C . THR A 1 89 ? -11.478 7.985 9.454 1.00 95.69 89 THR A C 1
ATOM 670 O O . THR A 1 89 ? -10.592 7.761 8.628 1.00 95.69 89 THR A O 1
ATOM 673 N N . CYS A 1 90 ? -12.388 7.047 9.753 1.00 96.12 90 CYS A N 1
ATOM 674 C CA . CYS A 1 90 ? -12.453 5.759 9.053 1.00 96.12 90 CYS A CA 1
ATOM 675 C C . CYS A 1 90 ? -12.746 5.945 7.562 1.00 96.12 90 CYS A C 1
ATOM 677 O O . CYS A 1 90 ? -12.147 5.263 6.729 1.00 96.12 90 CYS A O 1
ATOM 679 N N . THR A 1 91 ? -13.673 6.846 7.237 1.00 95.94 91 THR A N 1
ATOM 680 C CA . THR A 1 91 ? -14.070 7.138 5.857 1.00 95.94 91 THR A CA 1
ATOM 681 C C . THR A 1 91 ? -12.916 7.781 5.097 1.00 95.94 91 THR A C 1
ATOM 683 O O . THR A 1 91 ? -12.536 7.264 4.049 1.00 95.94 91 THR A O 1
ATOM 686 N N . GLU A 1 92 ? -12.278 8.800 5.674 1.00 94.62 92 GLU A N 1
ATOM 687 C CA . GLU A 1 92 ? -11.099 9.467 5.111 1.00 94.62 92 GLU A CA 1
ATOM 688 C C . GLU A 1 92 ? -9.964 8.469 4.824 1.00 94.62 92 GLU A C 1
ATOM 690 O O . GLU A 1 92 ? -9.397 8.445 3.730 1.00 94.62 92 GLU A O 1
ATOM 695 N N . LEU A 1 93 ? -9.665 7.572 5.771 1.00 95.25 93 LEU A N 1
ATOM 696 C CA . LEU A 1 93 ? -8.620 6.560 5.597 1.00 95.25 93 LEU A CA 1
ATOM 697 C C . LEU A 1 93 ? -8.921 5.606 4.430 1.00 95.25 93 LEU A C 1
ATOM 699 O O . LEU A 1 93 ? -8.014 5.237 3.677 1.00 95.25 93 LEU A O 1
ATOM 703 N N . LEU A 1 94 ? -10.180 5.190 4.275 1.00 94.81 94 LEU A N 1
ATOM 704 C CA . LEU A 1 94 ? -10.596 4.333 3.165 1.00 94.81 94 LEU A CA 1
ATOM 705 C C . LEU A 1 94 ? -10.584 5.088 1.832 1.00 94.81 94 LEU A C 1
ATOM 707 O O . LEU A 1 94 ? -10.141 4.527 0.828 1.00 94.81 94 LEU A O 1
ATOM 711 N N . GLU A 1 95 ? -11.012 6.348 1.821 1.00 95.12 95 GLU A N 1
ATOM 712 C CA . GLU A 1 95 ? -10.955 7.220 0.647 1.00 95.12 95 GLU A CA 1
ATOM 713 C C . GLU A 1 95 ? -9.512 7.390 0.159 1.00 95.12 95 GLU A C 1
ATOM 715 O O . GLU A 1 95 ? -9.247 7.125 -1.017 1.00 95.12 95 GLU A O 1
ATOM 720 N N . LEU A 1 96 ? -8.557 7.663 1.056 1.00 93.75 96 LEU A N 1
ATOM 721 C CA . LEU A 1 96 ? -7.127 7.751 0.727 1.00 93.75 96 LEU A CA 1
ATOM 722 C C . LEU A 1 96 ? -6.593 6.491 0.021 1.00 93.75 96 LEU A C 1
ATOM 724 O O . LEU A 1 96 ? -5.797 6.588 -0.920 1.00 93.75 96 LEU A O 1
ATOM 728 N N . ASP A 1 97 ? -7.030 5.294 0.425 1.00 92.31 97 ASP A N 1
ATOM 729 C CA . ASP A 1 97 ? -6.645 4.046 -0.249 1.00 92.31 97 ASP A CA 1
ATOM 730 C C . ASP A 1 97 ? -7.253 3.926 -1.655 1.00 92.31 97 ASP A C 1
ATOM 732 O O . ASP A 1 97 ? -6.582 3.498 -2.610 1.00 92.31 97 ASP A O 1
ATOM 736 N N . THR A 1 98 ? -8.511 4.348 -1.816 1.00 94.00 98 THR A N 1
ATOM 737 C CA . THR A 1 98 ? -9.158 4.365 -3.134 1.00 94.00 98 THR A CA 1
ATOM 738 C C . THR A 1 98 ? -8.486 5.355 -4.082 1.00 94.00 98 THR A C 1
ATOM 740 O O . THR A 1 98 ? -8.183 4.996 -5.225 1.00 94.00 98 THR A O 1
ATOM 743 N N . GLU A 1 99 ? -8.155 6.555 -3.604 1.00 93.69 99 GLU A N 1
ATOM 744 C CA . GLU A 1 99 ? -7.434 7.573 -4.365 1.00 93.69 99 GLU A CA 1
ATOM 745 C C . GLU A 1 99 ? -6.043 7.084 -4.757 1.00 93.69 99 GLU A C 1
ATOM 747 O O . GLU A 1 99 ? -5.637 7.188 -5.919 1.00 93.69 99 GLU A O 1
ATOM 752 N N . LYS A 1 100 ? -5.323 6.458 -3.820 1.00 91.31 100 LYS A N 1
ATOM 753 C CA . LYS A 1 100 ? -4.014 5.858 -4.093 1.00 91.31 100 LYS A CA 1
ATOM 754 C C . LYS A 1 100 ? -4.109 4.820 -5.208 1.00 91.31 100 LYS A C 1
ATOM 756 O O . LYS A 1 100 ? -3.258 4.785 -6.105 1.00 91.31 100 LYS A O 1
ATOM 761 N N . THR A 1 101 ? -5.137 3.977 -5.166 1.00 91.69 101 THR A N 1
ATOM 762 C CA . THR A 1 101 ? -5.386 2.961 -6.194 1.00 91.69 101 THR A CA 1
ATOM 763 C C . THR A 1 101 ? -5.720 3.597 -7.541 1.00 91.69 101 THR A C 1
ATOM 765 O O . THR A 1 101 ? -5.227 3.136 -8.574 1.00 91.69 101 THR A O 1
ATOM 768 N N . LEU A 1 102 ? -6.506 4.675 -7.551 1.00 93.88 102 LEU A N 1
ATOM 769 C CA . LEU A 1 102 ? -6.843 5.426 -8.758 1.00 93.88 102 LEU A CA 1
ATOM 770 C C . LEU A 1 102 ? -5.592 6.033 -9.401 1.00 93.88 102 LEU A C 1
ATOM 772 O O . LEU A 1 102 ? -5.362 5.837 -10.596 1.00 93.88 102 LEU A O 1
ATOM 776 N N . VAL A 1 103 ? -4.739 6.688 -8.609 1.00 91.44 103 VAL A N 1
ATOM 777 C CA . VAL A 1 103 ? -3.465 7.248 -9.082 1.00 91.44 103 VAL A CA 1
ATOM 778 C C . VAL A 1 103 ? -2.565 6.148 -9.646 1.00 91.44 103 VAL A C 1
ATOM 780 O O . VAL A 1 103 ? -1.987 6.318 -10.720 1.00 91.44 103 VAL A O 1
ATOM 783 N N . LEU A 1 104 ? -2.473 4.994 -8.973 1.00 91.06 104 LEU A N 1
ATOM 784 C CA . LEU A 1 104 ? -1.694 3.858 -9.473 1.00 91.06 104 LEU A CA 1
ATOM 785 C C . LEU A 1 104 ? -2.211 3.362 -10.824 1.00 91.06 104 LEU A C 1
ATOM 787 O O . LEU A 1 104 ? -1.409 3.173 -11.736 1.00 91.06 104 LEU A O 1
ATOM 791 N N . ARG A 1 105 ? -3.529 3.200 -10.971 1.00 93.25 105 ARG A N 1
ATOM 792 C CA . ARG A 1 105 ? -4.152 2.774 -12.233 1.00 93.25 105 ARG A CA 1
ATOM 793 C C . ARG A 1 105 ? -3.922 3.776 -13.358 1.00 93.25 105 ARG A C 1
ATOM 795 O O . ARG A 1 105 ? -3.650 3.377 -14.489 1.00 93.25 105 ARG A O 1
ATOM 802 N N . PHE A 1 106 ? -3.994 5.070 -13.055 1.00 92.31 106 PHE A N 1
ATOM 803 C CA . PHE A 1 106 ? -3.709 6.113 -14.033 1.00 92.31 106 PHE A CA 1
ATOM 804 C C . PHE A 1 106 ? -2.265 6.016 -14.543 1.00 92.31 106 PHE A C 1
ATOM 806 O O . PHE A 1 106 ? -2.041 5.952 -15.753 1.00 92.31 106 PHE A O 1
ATOM 813 N N . VAL A 1 107 ? -1.293 5.919 -13.631 1.00 91.62 107 VAL A N 1
ATOM 814 C CA . VAL A 1 107 ? 0.129 5.758 -13.974 1.00 91.62 107 VAL A CA 1
ATOM 815 C C . VAL A 1 107 ? 0.365 4.464 -14.759 1.00 91.62 107 VAL A C 1
ATOM 817 O O . VAL A 1 107 ? 1.070 4.474 -15.767 1.00 91.62 107 VAL A O 1
ATOM 820 N N . GLU A 1 108 ? -0.272 3.367 -14.350 1.00 93.31 108 GLU A N 1
ATOM 821 C CA . GLU A 1 108 ? -0.201 2.077 -15.035 1.00 93.31 108 GLU A CA 1
ATOM 822 C C . GLU A 1 108 ? -0.677 2.169 -16.494 1.00 93.31 108 GLU A C 1
ATOM 824 O O . GLU A 1 108 ? 0.017 1.690 -17.392 1.00 93.31 108 GLU A O 1
ATOM 829 N N . SER A 1 109 ? -1.795 2.858 -16.752 1.00 94.50 109 SER A N 1
ATOM 830 C CA . SER A 1 109 ? -2.356 3.023 -18.104 1.00 94.50 109 SER A CA 1
ATOM 831 C C . SER A 1 109 ? -1.433 3.771 -19.076 1.00 94.50 109 SER A C 1
ATOM 833 O O . SER A 1 109 ? -1.552 3.630 -20.293 1.00 94.50 109 SER A O 1
ATOM 835 N N . ARG A 1 110 ? -0.488 4.556 -18.546 1.00 92.88 110 ARG A N 1
ATOM 836 C CA . ARG A 1 110 ? 0.483 5.348 -19.316 1.00 92.88 110 ARG A CA 1
ATOM 837 C C . ARG A 1 110 ? 1.890 4.751 -19.286 1.00 92.88 110 ARG A C 1
ATOM 839 O O . ARG A 1 110 ? 2.786 5.289 -19.934 1.00 92.88 110 ARG A O 1
ATOM 846 N N . MET A 1 111 ? 2.099 3.639 -18.581 1.00 92.88 111 MET A N 1
ATOM 847 C CA . MET A 1 111 ? 3.439 3.114 -18.315 1.00 92.88 111 MET A CA 1
ATOM 848 C C . MET A 1 111 ? 4.155 2.624 -19.578 1.00 92.88 111 MET A C 1
ATOM 850 O O . MET A 1 111 ? 5.355 2.826 -19.707 1.00 92.88 111 MET A O 1
ATOM 854 N N . ASN A 1 112 ? 3.417 2.100 -20.563 1.00 93.00 112 ASN A N 1
ATOM 855 C CA . ASN A 1 112 ? 3.987 1.719 -21.862 1.00 93.00 112 ASN A CA 1
ATOM 856 C C . ASN A 1 112 ? 4.604 2.904 -22.622 1.00 93.00 112 ASN A C 1
ATOM 858 O O . ASN A 1 112 ? 5.494 2.703 -23.437 1.00 93.00 112 ASN A O 1
ATOM 862 N N . PHE A 1 113 ? 4.128 4.127 -22.369 1.00 91.19 113 PHE A N 1
ATOM 863 C CA . PHE A 1 113 ? 4.699 5.344 -22.943 1.00 91.19 113 PHE A CA 1
ATOM 864 C C . PHE A 1 113 ? 5.814 5.921 -22.060 1.00 91.19 113 PHE A C 1
ATOM 866 O O . PHE A 1 113 ? 6.825 6.378 -22.575 1.00 91.19 113 PHE A O 1
ATOM 873 N N . LEU A 1 114 ? 5.637 5.898 -20.734 1.00 91.06 114 LEU A N 1
ATOM 874 C CA . LEU A 1 114 ? 6.591 6.482 -19.783 1.00 91.06 114 LEU A CA 1
ATOM 875 C C . LEU A 1 114 ? 7.862 5.642 -19.597 1.00 91.06 114 LEU A C 1
ATOM 877 O O . LEU A 1 114 ? 8.938 6.196 -19.413 1.00 91.06 114 LEU A O 1
ATOM 881 N N . ALA A 1 115 ? 7.730 4.317 -19.595 1.00 94.81 115 ALA A N 1
ATOM 882 C CA . ALA A 1 115 ? 8.818 3.376 -19.362 1.00 94.81 115 ALA A CA 1
ATOM 883 C C . ALA A 1 115 ? 8.584 2.077 -20.163 1.00 94.81 115 ALA A C 1
ATOM 885 O O . ALA A 1 115 ? 8.187 1.048 -19.594 1.00 94.81 115 ALA A O 1
ATOM 886 N N . PRO A 1 116 ? 8.754 2.113 -21.498 1.00 95.06 116 PRO A N 1
ATOM 887 C CA . PRO A 1 116 ? 8.467 0.977 -22.372 1.00 95.06 116 PRO A CA 1
ATOM 888 C C . PRO A 1 116 ? 9.349 -0.240 -22.069 1.00 95.06 116 PRO A C 1
ATOM 890 O O . PRO A 1 116 ? 8.846 -1.366 -22.056 1.00 95.06 116 PRO A O 1
ATOM 893 N N . ASN A 1 117 ? 10.641 -0.044 -21.778 1.00 95.56 117 ASN A N 1
ATOM 894 C CA . ASN A 1 117 ? 11.556 -1.162 -21.533 1.00 95.56 117 ASN A CA 1
ATOM 895 C C . ASN A 1 117 ? 11.277 -1.826 -20.180 1.00 95.56 117 ASN A C 1
ATOM 897 O O . ASN A 1 117 ? 11.269 -3.056 -20.080 1.00 95.56 117 ASN A O 1
ATOM 901 N N . LEU A 1 118 ? 11.011 -1.032 -19.140 1.00 95.31 118 LEU A N 1
ATOM 902 C CA . LEU A 1 118 ? 10.604 -1.562 -17.839 1.00 95.31 118 LEU A CA 1
ATOM 903 C C . LEU A 1 118 ? 9.257 -2.290 -17.914 1.00 95.31 118 LEU A C 1
ATOM 905 O O . LEU A 1 118 ? 9.136 -3.393 -17.375 1.00 95.31 118 LEU A O 1
ATOM 909 N N . SER A 1 119 ? 8.280 -1.722 -18.630 1.00 95.69 119 SER A N 1
ATOM 910 C CA . SER A 1 119 ? 6.966 -2.346 -18.838 1.00 95.69 119 SER A CA 1
ATOM 911 C C . SER A 1 119 ? 7.080 -3.692 -19.541 1.00 95.69 119 SER A C 1
ATOM 913 O O . SER A 1 119 ? 6.440 -4.652 -19.119 1.00 95.69 119 SER A O 1
ATOM 915 N N . ALA A 1 120 ? 7.931 -3.787 -20.565 1.00 94.69 120 ALA A N 1
ATOM 916 C CA . ALA A 1 120 ? 8.184 -5.039 -21.270 1.00 94.69 120 ALA A CA 1
ATOM 917 C C . ALA A 1 120 ? 8.866 -6.095 -20.379 1.00 94.69 120 ALA A C 1
ATOM 919 O O . ALA A 1 120 ? 8.617 -7.286 -20.540 1.00 94.69 120 ALA A O 1
ATOM 920 N N . LEU A 1 121 ? 9.714 -5.674 -19.433 1.00 94.38 121 LEU A N 1
ATOM 921 C CA . LEU A 1 121 ? 10.461 -6.584 -18.561 1.00 94.38 121 LEU A CA 1
ATOM 922 C C . LEU A 1 121 ? 9.642 -7.097 -17.365 1.00 94.38 121 LEU A C 1
ATOM 924 O O . LEU A 1 121 ? 9.778 -8.260 -16.987 1.00 94.38 121 LEU A O 1
ATOM 928 N N . LEU A 1 122 ? 8.860 -6.227 -16.719 1.00 94.44 122 LEU A N 1
ATOM 929 C CA . LEU A 1 122 ? 8.200 -6.513 -15.435 1.00 94.44 122 LEU A CA 1
ATOM 930 C C . LEU A 1 122 ? 6.668 -6.502 -15.497 1.00 94.44 122 LEU A C 1
ATOM 932 O O . LEU A 1 122 ? 6.022 -6.884 -14.519 1.00 94.44 122 LEU A O 1
ATOM 936 N N . GLY A 1 123 ? 6.093 -6.010 -16.594 1.00 94.19 123 GLY A N 1
ATOM 937 C CA . GLY A 1 123 ? 4.691 -5.619 -16.680 1.00 94.19 123 GLY A CA 1
ATOM 938 C C . GLY A 1 123 ? 4.438 -4.202 -16.153 1.00 94.19 123 GLY A C 1
ATOM 939 O O . GLY A 1 123 ? 5.210 -3.637 -15.369 1.00 94.19 123 GLY A O 1
ATOM 940 N N . THR A 1 124 ? 3.316 -3.617 -16.569 1.00 94.25 124 THR A N 1
ATOM 941 C CA . THR A 1 124 ? 2.927 -2.233 -16.246 1.00 94.25 124 THR A CA 1
ATOM 942 C C . THR A 1 124 ? 2.681 -2.029 -14.752 1.00 94.25 124 THR A C 1
ATOM 944 O O . THR A 1 124 ? 3.135 -1.035 -14.189 1.00 94.25 124 THR A O 1
ATOM 947 N N . ARG A 1 125 ? 2.033 -2.992 -14.082 1.00 93.00 125 ARG A N 1
ATOM 948 C CA . ARG A 1 125 ? 1.658 -2.900 -12.661 1.00 93.00 125 ARG A CA 1
ATOM 949 C C . ARG A 1 125 ? 2.859 -2.792 -11.721 1.00 93.00 125 ARG A C 1
ATOM 951 O O . ARG A 1 125 ? 2.919 -1.882 -10.898 1.00 93.00 125 ARG A O 1
ATOM 958 N N . ILE A 1 126 ? 3.818 -3.716 -11.833 1.00 94.00 126 ILE A N 1
ATOM 959 C CA . ILE A 1 126 ? 5.028 -3.718 -10.991 1.00 94.00 126 ILE A CA 1
ATOM 960 C C . ILE A 1 126 ? 5.894 -2.499 -11.314 1.00 94.00 126 ILE A C 1
ATOM 962 O O . ILE A 1 126 ? 6.417 -1.856 -10.404 1.00 94.00 126 ILE A O 1
ATOM 966 N N . THR A 1 127 ? 5.994 -2.137 -12.595 1.00 95.06 127 THR A N 1
ATOM 967 C CA . THR A 1 127 ? 6.736 -0.948 -13.025 1.00 95.06 127 THR A CA 1
ATOM 968 C C . THR A 1 127 ? 6.145 0.328 -12.428 1.00 95.06 127 THR A C 1
ATOM 970 O O . THR A 1 127 ? 6.884 1.118 -11.846 1.00 95.06 127 THR A O 1
ATOM 973 N N . ALA A 1 128 ? 4.822 0.501 -12.476 1.00 94.31 128 ALA A N 1
ATOM 974 C CA . ALA A 1 128 ? 4.140 1.651 -11.886 1.00 94.31 128 ALA A CA 1
ATOM 975 C C . ALA A 1 128 ? 4.390 1.773 -10.379 1.00 94.31 128 ALA A C 1
ATOM 977 O O . ALA A 1 128 ? 4.640 2.871 -9.885 1.00 94.31 128 ALA A O 1
ATOM 978 N N . GLN A 1 129 ? 4.401 0.651 -9.656 1.00 93.00 129 GLN A N 1
ATOM 979 C CA . GLN A 1 129 ? 4.727 0.643 -8.230 1.00 93.00 129 GLN A CA 1
ATOM 980 C C . GLN A 1 129 ? 6.189 1.028 -7.970 1.00 93.00 129 GLN A C 1
ATOM 982 O O . GLN A 1 129 ? 6.451 1.850 -7.096 1.00 93.00 129 GLN A O 1
ATOM 987 N N . LEU A 1 130 ? 7.144 0.478 -8.728 1.00 93.88 130 LEU A N 1
ATOM 988 C CA . LEU A 1 130 ? 8.567 0.806 -8.572 1.00 93.88 130 LEU A CA 1
ATOM 989 C C . LEU A 1 130 ? 8.854 2.279 -8.880 1.00 93.88 130 LEU A C 1
ATOM 991 O O . LEU A 1 130 ? 9.527 2.945 -8.096 1.00 93.88 130 LEU A O 1
ATOM 995 N N . VAL A 1 131 ? 8.307 2.793 -9.981 1.00 93.75 131 VAL A N 1
ATOM 996 C CA . VAL A 1 131 ? 8.428 4.204 -10.374 1.00 93.75 131 VAL A CA 1
ATOM 997 C C . VAL A 1 131 ? 7.762 5.108 -9.336 1.00 93.75 131 VAL A C 1
ATOM 999 O O . VAL A 1 131 ? 8.357 6.091 -8.901 1.00 93.75 131 VAL A O 1
ATOM 1002 N N . GLY A 1 132 ? 6.561 4.751 -8.871 1.00 91.88 132 GLY A N 1
ATOM 1003 C CA . GLY A 1 132 ? 5.833 5.512 -7.857 1.00 91.88 132 GLY A CA 1
ATOM 1004 C C . GLY A 1 132 ? 6.516 5.543 -6.486 1.00 91.88 132 GLY A C 1
ATOM 1005 O O . GLY A 1 132 ? 6.393 6.541 -5.771 1.00 91.88 132 GLY A O 1
ATOM 1006 N N . LEU A 1 133 ? 7.247 4.482 -6.123 1.00 90.75 133 LEU A N 1
ATOM 1007 C CA . LEU A 1 133 ? 8.087 4.444 -4.924 1.00 90.75 133 LEU A CA 1
ATOM 1008 C C . LEU A 1 133 ? 9.386 5.234 -5.082 1.00 90.75 133 LEU A C 1
ATOM 1010 O O . LEU A 1 133 ? 9.814 5.881 -4.132 1.00 90.75 133 LEU A O 1
ATOM 1014 N N . ALA A 1 134 ? 10.017 5.168 -6.253 1.00 92.06 134 ALA A N 1
ATOM 1015 C CA . ALA A 1 134 ? 11.244 5.908 -6.526 1.00 92.06 134 ALA A CA 1
ATOM 1016 C C . ALA A 1 134 ? 11.001 7.420 -6.655 1.00 92.06 134 ALA A C 1
ATOM 1018 O O . ALA A 1 134 ? 11.897 8.203 -6.361 1.00 92.06 134 ALA A O 1
ATOM 1019 N N . GLY A 1 135 ? 9.792 7.822 -7.059 1.00 90.38 135 GLY A N 1
ATOM 1020 C CA . GLY A 1 135 ? 9.420 9.219 -7.296 1.00 90.38 135 GLY A CA 1
ATOM 1021 C C . GLY A 1 135 ? 9.483 9.644 -8.765 1.00 90.38 135 GLY A C 1
ATOM 1022 O O . GLY A 1 135 ? 9.228 10.804 -9.061 1.00 90.38 135 GLY A O 1
ATOM 1023 N N . GLY A 1 136 ? 9.772 8.715 -9.676 1.00 92.12 136 GLY A N 1
ATOM 1024 C CA . GLY A 1 136 ? 9.950 8.984 -11.101 1.00 92.12 136 GLY A CA 1
ATOM 1025 C C . GLY A 1 136 ? 10.826 7.927 -11.772 1.00 92.12 136 GLY A C 1
ATOM 1026 O O . GLY A 1 136 ? 11.497 7.141 -11.099 1.00 92.12 136 GLY A O 1
ATOM 1027 N N . VAL A 1 137 ? 10.807 7.886 -13.108 1.00 93.38 137 VAL A N 1
ATOM 1028 C CA . VAL A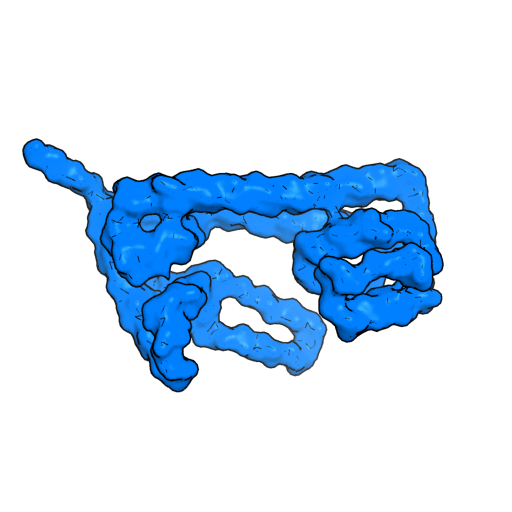 1 137 ? 11.698 7.010 -13.895 1.00 93.38 137 VAL A CA 1
ATOM 1029 C C . VAL A 1 137 ? 13.149 7.493 -13.776 1.00 93.38 137 VAL A C 1
ATOM 1031 O O . VAL A 1 137 ? 14.060 6.680 -13.627 1.00 93.38 137 VAL A O 1
ATOM 1034 N N . ASP A 1 138 ? 13.351 8.811 -13.738 1.00 93.94 138 ASP A N 1
ATOM 1035 C CA . ASP A 1 138 ? 14.659 9.447 -13.552 1.00 93.94 138 ASP A CA 1
ATOM 1036 C C . ASP A 1 138 ? 15.254 9.139 -12.177 1.00 93.94 138 ASP A C 1
ATOM 1038 O O . ASP A 1 138 ? 16.411 8.739 -12.064 1.00 93.94 138 ASP A O 1
ATOM 1042 N N . GLU A 1 139 ? 14.467 9.271 -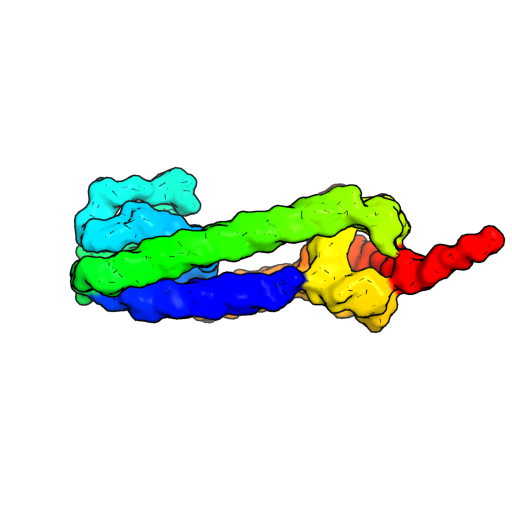11.111 1.00 94.62 139 GLU A N 1
ATOM 1043 C CA . GLU A 1 139 ? 14.899 8.887 -9.770 1.00 94.62 139 GLU A CA 1
ATOM 1044 C C . GLU A 1 139 ? 15.200 7.389 -9.706 1.00 94.62 139 GLU A C 1
ATOM 1046 O O . GLU A 1 139 ? 16.243 7.004 -9.175 1.00 94.62 139 GLU A O 1
ATOM 1051 N N . LEU A 1 140 ? 14.354 6.544 -10.310 1.00 95.00 140 LEU A N 1
ATOM 1052 C CA . LEU A 1 140 ? 14.570 5.097 -10.362 1.00 95.00 140 LEU A CA 1
ATOM 1053 C C . LEU A 1 140 ? 15.886 4.730 -11.065 1.00 95.00 140 LEU A C 1
ATOM 1055 O O . LEU A 1 140 ? 16.575 3.811 -10.620 1.00 95.00 140 LEU A O 1
ATOM 1059 N N . SER A 1 141 ? 16.276 5.453 -12.119 1.00 95.69 141 SER A N 1
ATOM 1060 C CA . SER A 1 141 ? 17.500 5.173 -12.883 1.00 95.69 141 SER A CA 1
ATOM 1061 C C . SER A 1 141 ? 18.796 5.431 -12.099 1.00 95.69 141 SER A C 1
ATOM 1063 O O . SER A 1 141 ? 19.833 4.797 -12.361 1.00 95.69 141 SER A O 1
ATOM 1065 N N . ARG A 1 142 ? 18.729 6.316 -11.094 1.00 95.50 142 ARG A N 1
ATOM 1066 C CA . ARG A 1 142 ? 19.831 6.628 -10.168 1.00 95.50 142 ARG A CA 1
ATOM 1067 C C . ARG A 1 142 ? 19.968 5.602 -9.038 1.00 95.50 142 ARG A C 1
ATOM 1069 O O . ARG A 1 142 ? 21.042 5.502 -8.444 1.00 95.50 142 ARG A O 1
ATOM 1076 N N . ILE A 1 143 ? 18.925 4.821 -8.744 1.00 95.62 143 ILE A N 1
ATOM 1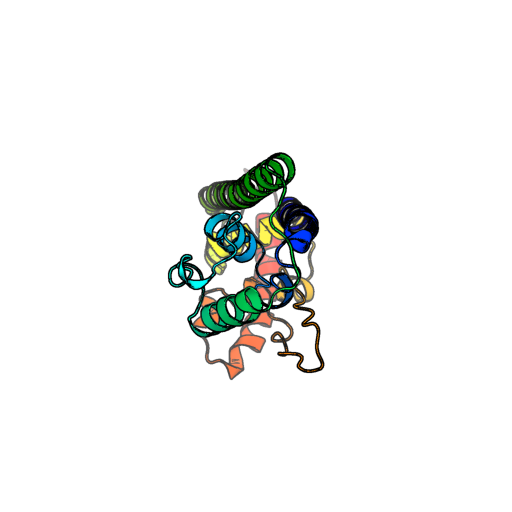077 C CA . ILE A 1 143 ? 18.949 3.825 -7.663 1.00 95.62 143 ILE A CA 1
ATOM 1078 C C . ILE A 1 143 ? 19.827 2.624 -8.076 1.00 95.62 143 ILE A C 1
ATOM 1080 O O . ILE A 1 143 ? 19.638 2.045 -9.148 1.00 95.62 143 ILE A O 1
ATOM 1084 N N . PRO A 1 144 ? 20.794 2.190 -7.242 1.00 96.25 144 PRO A N 1
ATOM 1085 C CA . PRO A 1 144 ? 21.608 1.017 -7.545 1.00 96.25 144 PRO A CA 1
ATOM 1086 C C . PRO A 1 144 ? 20.789 -0.279 -7.445 1.00 96.25 144 PRO A C 1
ATOM 1088 O O . PRO A 1 144 ? 19.863 -0.398 -6.642 1.00 96.25 144 PRO A O 1
ATOM 1091 N N . SER A 1 145 ? 21.172 -1.304 -8.211 1.00 95.19 145 SER A N 1
ATOM 1092 C CA . SER A 1 145 ? 20.418 -2.566 -8.315 1.00 95.19 145 SER A CA 1
ATOM 1093 C C . SER A 1 145 ? 20.225 -3.306 -6.985 1.00 95.19 145 SER A C 1
ATOM 1095 O O . SER A 1 145 ? 19.233 -4.012 -6.814 1.00 95.19 145 SER A O 1
ATOM 1097 N N . CYS A 1 146 ? 21.140 -3.160 -6.023 1.00 93.12 146 CYS A N 1
ATOM 1098 C CA . CYS A 1 146 ? 20.987 -3.719 -4.678 1.00 93.12 146 CYS A CA 1
ATOM 1099 C C . CYS A 1 146 ? 19.847 -3.059 -3.890 1.00 93.12 146 CYS A C 1
ATOM 1101 O O . CYS A 1 146 ? 19.135 -3.757 -3.172 1.00 93.12 146 CYS A O 1
ATOM 1103 N N . ASN A 1 147 ? 19.631 -1.755 -4.074 1.00 93.94 147 ASN A N 1
ATOM 1104 C CA . ASN A 1 147 ? 18.544 -1.025 -3.430 1.00 93.94 147 ASN A CA 1
ATOM 1105 C C . ASN A 1 147 ? 17.209 -1.312 -4.126 1.00 93.94 147 ASN A C 1
ATOM 1107 O O . ASN A 1 147 ? 16.201 -1.478 -3.446 1.00 93.94 147 ASN A O 1
ATOM 1111 N N . ILE A 1 148 ? 17.202 -1.482 -5.455 1.00 94.56 148 ILE A N 1
ATOM 1112 C CA . ILE A 1 148 ? 15.992 -1.866 -6.205 1.00 94.56 148 ILE A CA 1
ATOM 1113 C C . ILE A 1 148 ? 15.412 -3.199 -5.701 1.00 94.56 148 ILE A C 1
ATOM 1115 O O . ILE A 1 148 ? 14.196 -3.334 -5.591 1.00 94.56 148 ILE A O 1
ATOM 1119 N N . GLN A 1 149 ? 16.257 -4.165 -5.315 1.00 93.06 149 GLN A N 1
ATOM 1120 C CA . GLN A 1 149 ? 15.807 -5.468 -4.788 1.00 93.06 149 GLN A CA 1
ATOM 1121 C C . GLN A 1 149 ? 14.943 -5.364 -3.528 1.00 93.06 149 GLN A C 1
ATOM 1123 O O . GLN A 1 149 ? 14.129 -6.254 -3.279 1.00 93.06 149 GLN A O 1
ATOM 1128 N N . VAL A 1 150 ? 15.154 -4.319 -2.727 1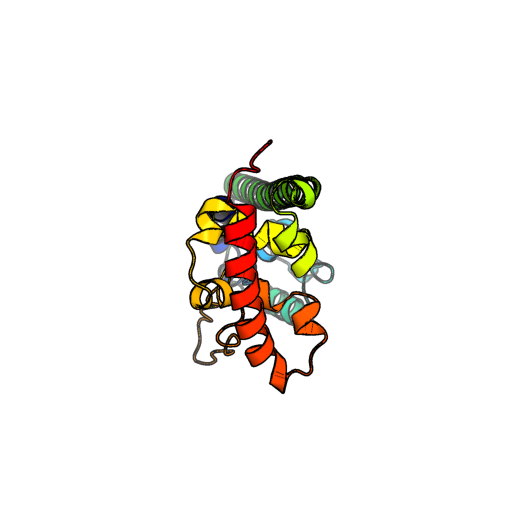.00 91.12 150 VAL A N 1
ATOM 1129 C CA . VAL A 1 150 ? 14.486 -4.094 -1.436 1.00 91.12 150 VAL A CA 1
ATOM 1130 C C . VAL A 1 150 ? 13.484 -2.940 -1.485 1.00 91.12 150 VAL A C 1
ATOM 1132 O O . VAL A 1 150 ? 12.884 -2.616 -0.463 1.00 91.12 150 VAL A O 1
ATOM 1135 N N . LEU A 1 151 ? 13.264 -2.321 -2.651 1.00 90.50 151 LEU A N 1
ATOM 1136 C CA . LEU A 1 151 ? 12.289 -1.239 -2.783 1.00 90.50 151 LEU A CA 1
ATOM 1137 C C . LEU A 1 151 ? 10.886 -1.719 -2.399 1.00 90.50 151 LEU A C 1
ATOM 1139 O O . LEU A 1 151 ? 10.409 -2.756 -2.863 1.00 90.50 151 LEU A O 1
ATOM 1143 N N . GLY A 1 152 ? 10.236 -0.950 -1.525 1.00 85.25 152 GLY A N 1
ATOM 1144 C CA . GLY A 1 152 ? 8.914 -1.260 -0.982 1.00 85.25 152 GLY A CA 1
ATOM 1145 C C . GLY A 1 152 ? 8.895 -2.383 0.055 1.00 85.25 152 GLY A C 1
ATOM 1146 O O . GLY A 1 152 ? 7.816 -2.793 0.480 1.00 85.25 152 GLY A O 1
ATOM 1147 N N . GLN A 1 153 ? 10.057 -2.874 0.502 1.00 83.44 153 GLN A N 1
ATOM 1148 C CA . GLN A 1 153 ? 10.114 -3.778 1.644 1.00 83.44 153 GLN A CA 1
ATOM 1149 C C . GLN A 1 153 ? 9.718 -3.012 2.916 1.00 83.44 153 GLN A C 1
ATOM 1151 O O . GLN A 1 153 ? 10.479 -2.193 3.431 1.00 83.44 153 GLN A O 1
ATOM 1156 N N . ARG A 1 154 ? 8.524 -3.293 3.444 1.00 66.25 154 ARG A N 1
ATOM 1157 C CA . ARG A 1 154 ? 8.101 -2.787 4.755 1.00 66.25 154 ARG A CA 1
ATOM 1158 C C . ARG A 1 154 ? 8.736 -3.642 5.848 1.00 66.25 154 ARG A C 1
ATOM 1160 O O . ARG A 1 154 ? 8.613 -4.868 5.835 1.00 66.25 154 ARG A O 1
ATOM 1167 N N . LYS A 1 155 ? 9.416 -3.004 6.805 1.00 58.72 155 LYS A N 1
ATOM 1168 C CA . LYS A 1 155 ? 9.815 -3.675 8.046 1.00 58.72 155 LYS A CA 1
ATOM 1169 C C . LYS A 1 155 ? 8.548 -3.917 8.859 1.00 58.72 155 LYS A C 1
ATOM 1171 O O . LYS A 1 155 ? 8.027 -2.990 9.464 1.00 58.72 155 LYS A O 1
ATOM 1176 N N . GLN A 1 156 ? 8.063 -5.152 8.867 1.00 52.44 156 GLN A N 1
ATOM 1177 C CA . GLN A 1 156 ? 7.098 -5.584 9.871 1.00 52.44 156 GLN A CA 1
ATOM 1178 C C . GLN A 1 156 ? 7.869 -5.741 11.183 1.00 52.44 156 GLN A C 1
ATOM 1180 O O . GLN A 1 156 ? 8.560 -6.738 11.394 1.00 52.44 156 GLN A O 1
ATOM 1185 N N . VAL A 1 157 ? 7.851 -4.700 12.015 1.00 45.19 157 VAL A N 1
ATOM 1186 C CA . VAL A 1 157 ? 8.329 -4.791 13.396 1.00 45.19 157 VAL A CA 1
ATOM 1187 C C . VAL A 1 157 ? 7.193 -5.438 14.176 1.00 45.19 157 VAL A C 1
ATOM 1189 O O . VAL A 1 157 ? 6.296 -4.749 14.646 1.00 45.19 157 VAL A O 1
ATOM 1192 N N . LEU A 1 158 ? 7.176 -6.772 14.245 1.00 48.16 158 LEU A N 1
ATOM 1193 C CA . LEU A 1 158 ? 6.270 -7.447 15.171 1.00 48.16 158 LEU A CA 1
ATOM 1194 C C . LEU A 1 158 ? 6.681 -7.065 16.597 1.00 48.16 158 LEU A C 1
ATOM 1196 O O . LEU A 1 158 ? 7.839 -7.237 16.980 1.00 48.16 158 LEU A O 1
ATOM 1200 N N . SER A 1 159 ? 5.726 -6.566 17.377 1.00 43.75 159 SER A N 1
ATOM 1201 C CA . SER A 1 159 ? 5.855 -6.459 18.827 1.00 43.75 159 SER A CA 1
ATOM 1202 C C . SER A 1 159 ? 5.867 -7.878 19.410 1.00 43.75 159 SER A C 1
ATOM 1204 O O . SER A 1 159 ? 4.834 -8.541 19.463 1.00 43.75 159 SER A O 1
ATOM 1206 N N . GLY A 1 160 ? 7.052 -8.399 19.746 1.00 50.53 160 GLY A N 1
ATOM 1207 C CA . GLY A 1 160 ? 7.225 -9.724 20.353 1.00 50.53 160 GLY A CA 1
ATOM 1208 C C . GLY A 1 160 ? 8.536 -10.429 19.983 1.00 50.53 160 GLY A C 1
ATOM 1209 O O . GLY A 1 160 ? 9.205 -10.082 19.014 1.00 50.53 160 GLY A O 1
ATOM 1210 N N . TYR A 1 161 ? 8.897 -11.464 20.751 1.00 45.16 161 TYR A N 1
ATOM 1211 C CA . TYR A 1 161 ? 10.104 -12.290 20.552 1.00 45.16 161 TYR A CA 1
ATOM 1212 C C . TYR A 1 161 ? 10.056 -13.195 19.302 1.00 45.16 161 TYR A C 1
ATOM 1214 O O . TYR A 1 161 ? 11.046 -13.840 18.957 1.00 45.16 161 TYR A O 1
ATOM 1222 N N . SER A 1 162 ? 8.925 -13.227 18.599 1.00 46.28 162 SER A N 1
ATOM 1223 C CA . SER A 1 162 ? 8.698 -14.050 17.413 1.00 46.28 162 SER A CA 1
ATOM 1224 C C . SER A 1 162 ? 8.844 -13.198 16.154 1.00 46.28 162 SER A C 1
ATOM 1226 O O . SER A 1 162 ? 7.858 -12.780 15.550 1.00 46.28 162 SER A O 1
ATOM 1228 N N . SER A 1 163 ? 10.078 -12.918 15.730 1.00 44.91 163 SER A N 1
ATOM 1229 C CA . SER A 1 163 ? 10.297 -12.311 14.418 1.00 44.91 163 SER A CA 1
ATOM 1230 C C . SER A 1 163 ? 9.910 -13.325 13.338 1.00 44.91 163 SER A C 1
ATOM 1232 O O . SER A 1 163 ? 10.711 -14.197 12.988 1.00 44.91 163 SER A O 1
ATOM 1234 N N . MET A 1 164 ? 8.698 -13.230 12.784 1.00 43.94 164 MET A N 1
ATOM 1235 C CA . MET A 1 164 ? 8.408 -13.874 11.506 1.00 43.94 164 MET A CA 1
ATOM 1236 C C . MET A 1 164 ? 9.307 -13.179 10.479 1.00 43.94 164 MET A C 1
ATOM 1238 O O . MET A 1 164 ? 9.047 -12.053 10.059 1.00 43.94 164 MET A O 1
ATOM 1242 N N . SER A 1 165 ? 10.461 -13.792 10.203 1.00 50.41 165 SER A N 1
ATOM 1243 C CA . SER A 1 165 ? 11.518 -13.219 9.374 1.00 50.41 165 SER A CA 1
ATOM 1244 C C . SER A 1 165 ? 10.932 -12.876 8.012 1.00 50.41 165 SER A C 1
ATOM 1246 O O . SER A 1 165 ? 10.797 -13.758 7.164 1.00 50.41 165 SER A O 1
ATOM 1248 N N . THR A 1 166 ? 10.633 -11.597 7.769 1.00 58.59 166 THR A N 1
ATOM 1249 C CA . THR A 1 166 ? 10.422 -11.120 6.399 1.00 58.59 166 THR A CA 1
ATOM 1250 C C . THR A 1 166 ? 11.596 -11.618 5.560 1.00 58.59 166 THR A C 1
ATOM 1252 O O . THR A 1 166 ? 12.754 -11.587 5.998 1.00 58.59 166 THR A O 1
ATOM 1255 N N . LEU A 1 167 ? 11.303 -12.204 4.398 1.00 65.81 167 LEU A N 1
ATOM 1256 C CA . LEU A 1 167 ? 12.350 -12.752 3.550 1.00 65.81 167 LEU A CA 1
ATOM 1257 C C . LEU A 1 167 ? 13.339 -11.621 3.234 1.00 65.81 167 LEU A C 1
ATOM 1259 O O . LEU A 1 167 ? 12.979 -10.540 2.773 1.00 65.81 167 LEU A O 1
ATOM 1263 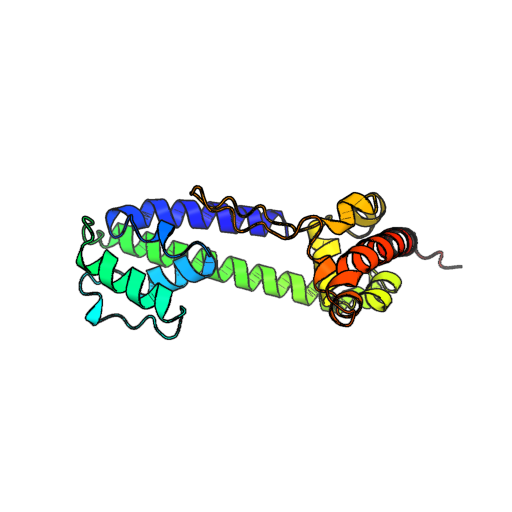N N . LYS A 1 168 ? 14.614 -11.832 3.567 1.00 70.81 168 LYS A N 1
ATOM 1264 C CA . LYS A 1 168 ? 15.645 -10.826 3.298 1.00 70.81 168 LYS A CA 1
ATOM 1265 C C . LYS A 1 168 ? 15.734 -10.604 1.787 1.00 70.81 168 LYS A C 1
ATOM 1267 O O . LYS A 1 168 ? 15.728 -11.577 1.030 1.00 70.81 168 LYS A O 1
ATOM 1272 N N . HIS A 1 169 ? 15.883 -9.345 1.375 1.00 78.38 169 HIS A N 1
ATOM 1273 C CA . HIS A 1 169 ? 16.026 -8.951 -0.030 1.00 78.38 169 HIS A CA 1
ATOM 1274 C C . HIS A 1 169 ? 14.807 -9.269 -0.911 1.00 78.38 169 HIS A C 1
ATOM 1276 O O . HIS A 1 169 ? 14.972 -9.658 -2.067 1.00 78.38 169 HIS A O 1
ATOM 1282 N N . THR A 1 170 ? 13.592 -9.110 -0.374 1.00 82.62 170 THR A N 1
ATOM 1283 C CA . THR A 1 170 ? 12.336 -9.246 -1.129 1.00 82.62 170 THR A CA 1
ATOM 1284 C C . THR A 1 170 ? 11.502 -7.965 -1.029 1.00 82.62 170 THR A C 1
ATOM 1286 O O . THR A 1 170 ? 10.711 -7.796 -0.101 1.00 82.62 170 THR A O 1
ATOM 1289 N N . GLY A 1 171 ? 11.712 -7.041 -1.966 1.00 88.88 171 GLY A N 1
ATOM 1290 C CA . GLY A 1 171 ? 10.840 -5.887 -2.198 1.00 88.88 171 GLY A CA 1
ATOM 1291 C C . GLY A 1 171 ? 9.704 -6.197 -3.179 1.00 88.88 171 GLY A C 1
ATOM 1292 O O . GLY A 1 171 ? 9.460 -7.357 -3.516 1.00 88.88 171 GLY A O 1
ATOM 1293 N N . ILE A 1 172 ? 9.053 -5.152 -3.699 1.00 91.50 172 ILE A N 1
ATOM 1294 C CA . ILE A 1 172 ? 7.950 -5.266 -4.675 1.00 91.50 172 ILE A CA 1
ATOM 1295 C C . ILE A 1 172 ? 8.364 -6.069 -5.906 1.00 91.50 172 ILE A C 1
ATOM 1297 O O . ILE A 1 172 ? 7.577 -6.859 -6.425 1.00 91.50 172 ILE A O 1
ATOM 1301 N N . LEU A 1 173 ? 9.619 -5.911 -6.335 1.00 93.38 173 LEU A N 1
ATOM 1302 C CA . LEU A 1 173 ? 10.161 -6.622 -7.486 1.00 93.38 173 LEU A CA 1
ATOM 1303 C C . LEU A 1 173 ? 10.002 -8.141 -7.358 1.00 93.38 173 LEU A C 1
ATOM 1305 O O . LEU A 1 173 ? 9.729 -8.796 -8.355 1.00 93.38 173 LEU A O 1
ATOM 1309 N N . PHE A 1 174 ? 10.105 -8.693 -6.146 1.00 91.88 174 PHE A N 1
ATOM 1310 C CA . PHE A 1 174 ? 10.002 -10.133 -5.909 1.00 91.88 174 PHE A CA 1
ATOM 1311 C C . PHE A 1 174 ? 8.648 -10.711 -6.342 1.00 91.88 174 PHE A C 1
ATOM 1313 O O . PHE A 1 174 ? 8.573 -11.891 -6.670 1.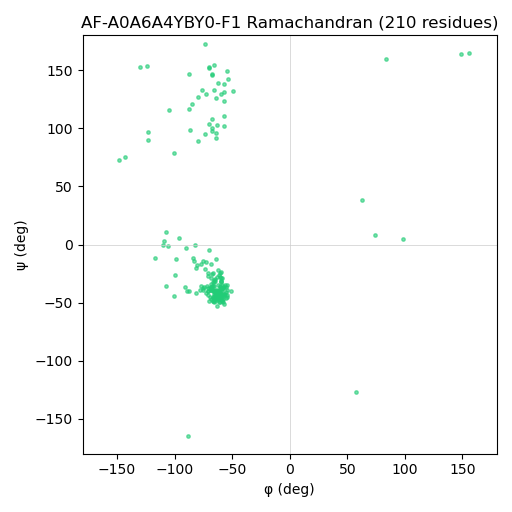00 91.88 174 PHE A O 1
ATOM 1320 N N . ASN A 1 175 ? 7.596 -9.889 -6.383 1.00 90.44 175 ASN A N 1
ATOM 1321 C CA . ASN A 1 175 ? 6.250 -10.289 -6.794 1.00 90.44 175 ASN A CA 1
ATOM 1322 C C . ASN A 1 175 ? 6.058 -10.302 -8.318 1.00 90.44 175 ASN A C 1
ATOM 1324 O O . ASN A 1 175 ? 4.961 -10.609 -8.778 1.00 90.44 175 ASN A O 1
ATOM 1328 N N . CYS A 1 176 ? 7.081 -9.964 -9.111 1.00 92.50 176 CYS A N 1
ATOM 1329 C CA . CYS A 1 176 ? 6.964 -10.036 -10.560 1.00 92.50 176 CYS A CA 1
ATOM 1330 C C . CYS A 1 176 ? 6.837 -11.491 -11.038 1.00 92.50 176 CYS A C 1
ATOM 1332 O O . CYS A 1 176 ? 7.428 -12.419 -10.475 1.00 92.50 176 CYS A O 1
ATOM 1334 N N . GLU A 1 177 ? 6.081 -11.686 -12.114 1.00 92.12 177 GLU A N 1
ATOM 1335 C CA . GLU A 1 177 ? 5.803 -13.007 -12.685 1.00 92.12 177 GLU A CA 1
ATOM 1336 C C . GLU A 1 177 ? 7.088 -13.751 -13.085 1.00 92.12 177 GLU A C 1
ATOM 1338 O O . GLU A 1 177 ? 7.234 -14.951 -12.837 1.00 92.12 177 GLU A O 1
ATOM 1343 N N . LEU A 1 178 ? 8.079 -13.016 -13.600 1.00 91.88 178 LEU A N 1
ATOM 1344 C CA . LEU A 1 178 ? 9.384 -13.557 -13.980 1.00 91.88 178 LEU A CA 1
ATOM 1345 C C . LEU A 1 178 ? 10.130 -14.207 -12.801 1.00 91.88 178 LEU A C 1
ATOM 1347 O O . LEU A 1 178 ? 10.864 -15.169 -12.996 1.00 91.88 178 LEU A O 1
ATOM 1351 N N . ILE A 1 179 ? 9.953 -13.704 -11.576 1.00 93.50 179 ILE A N 1
ATOM 1352 C CA . ILE A 1 179 ? 10.562 -14.296 -10.376 1.00 93.50 179 ILE A CA 1
ATOM 1353 C C . ILE A 1 179 ? 9.657 -15.384 -9.799 1.00 93.50 179 ILE A C 1
ATOM 1355 O O . ILE A 1 179 ? 10.153 -16.425 -9.370 1.00 93.50 179 ILE A O 1
ATOM 1359 N N . GLN A 1 180 ? 8.339 -15.173 -9.784 1.00 93.00 180 GLN A N 1
ATOM 1360 C CA . GLN A 1 180 ? 7.396 -16.125 -9.189 1.00 93.00 180 GLN A CA 1
ATOM 1361 C C . GLN A 1 180 ? 7.293 -17.444 -9.969 1.00 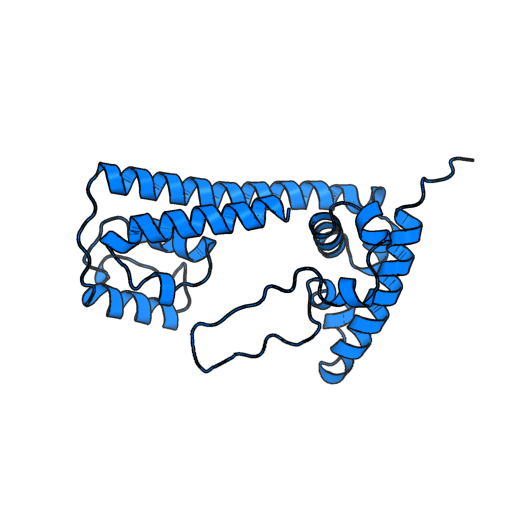93.00 180 GLN A C 1
ATOM 1363 O O . GLN A 1 180 ? 7.091 -18.492 -9.354 1.00 93.00 180 GLN A O 1
ATOM 1368 N N . SER A 1 181 ? 7.517 -17.418 -11.285 1.00 93.38 181 SER A N 1
ATOM 1369 C CA . SER A 1 181 ? 7.571 -18.615 -12.141 1.00 93.38 181 SER A CA 1
ATOM 1370 C C . SER A 1 181 ? 8.778 -19.527 -11.873 1.00 93.38 181 SER A C 1
ATOM 1372 O O . SER A 1 181 ? 8.768 -20.696 -12.253 1.00 93.38 181 SER A O 1
ATOM 1374 N N . ILE A 1 182 ? 9.813 -19.033 -11.186 1.00 94.12 182 ILE A N 1
ATOM 1375 C CA . ILE A 1 182 ? 11.043 -19.779 -10.894 1.00 94.12 182 ILE A CA 1
ATOM 1376 C C . ILE A 1 182 ? 10.883 -20.585 -9.585 1.00 94.12 182 ILE A C 1
ATOM 1378 O O . ILE A 1 182 ? 10.226 -20.109 -8.650 1.00 94.12 182 ILE A O 1
ATOM 1382 N N . PRO A 1 183 ? 11.507 -21.777 -9.448 1.00 94.94 183 PRO A N 1
ATOM 1383 C CA . PRO A 1 183 ? 11.528 -22.535 -8.192 1.00 94.94 183 PRO A CA 1
ATOM 1384 C C . PRO A 1 183 ? 12.039 -21.711 -7.003 1.00 94.94 183 PRO A C 1
ATOM 1386 O O . PRO A 1 183 ? 12.981 -20.926 -7.148 1.00 94.94 183 PRO A O 1
ATOM 1389 N N . GLN A 1 184 ? 11.445 -21.906 -5.818 1.00 89.19 184 GLN A N 1
ATOM 1390 C CA . GLN A 1 184 ? 11.670 -21.069 -4.626 1.00 89.19 184 GLN A CA 1
ATOM 1391 C C . GLN A 1 184 ? 13.156 -20.872 -4.279 1.00 89.19 184 GLN A C 1
ATOM 1393 O O . GLN A 1 184 ? 13.575 -19.747 -3.992 1.00 89.19 184 GLN A O 1
ATOM 1398 N N . ASP A 1 185 ? 13.967 -21.923 -4.413 1.00 90.81 185 ASP A N 1
ATOM 1399 C CA . ASP A 1 185 ? 15.403 -21.907 -4.106 1.00 90.81 185 ASP A CA 1
ATOM 1400 C C . ASP A 1 185 ? 16.210 -20.950 -4.997 1.00 90.81 185 ASP A C 1
ATOM 1402 O O . ASP A 1 185 ? 17.235 -20.394 -4.589 1.00 90.81 185 ASP A O 1
ATOM 1406 N N . LEU A 1 186 ? 15.738 -20.716 -6.224 1.00 93.31 186 LEU A N 1
ATOM 1407 C CA . LEU A 1 186 ? 16.408 -19.877 -7.216 1.00 93.31 186 LEU A CA 1
ATOM 1408 C C . LEU A 1 186 ? 15.829 -18.458 -7.287 1.00 93.31 186 LEU A C 1
ATOM 1410 O O . LEU A 1 186 ? 16.488 -17.570 -7.834 1.00 93.31 186 LEU A O 1
ATOM 1414 N N . ARG A 1 187 ? 14.666 -18.194 -6.675 1.00 93.19 187 ARG A N 1
ATOM 1415 C CA . ARG A 1 187 ? 13.995 -16.879 -6.735 1.00 93.19 187 ARG A CA 1
ATOM 1416 C C . ARG A 1 187 ? 14.860 -15.732 -6.229 1.00 93.19 187 ARG A C 1
ATOM 1418 O O . ARG A 1 187 ? 14.841 -14.651 -6.804 1.00 93.19 187 ARG A O 1
ATOM 1425 N N . LYS A 1 188 ? 15.675 -15.949 -5.191 1.00 91.12 188 LYS A N 1
ATOM 1426 C CA . LYS A 1 188 ? 16.594 -14.912 -4.678 1.00 91.12 188 LYS A CA 1
ATOM 1427 C C . LYS A 1 188 ? 17.693 -14.562 -5.683 1.00 91.12 188 LYS A C 1
ATOM 1429 O O . LYS A 1 188 ? 18.026 -13.390 -5.852 1.00 91.12 188 LYS A O 1
ATOM 1434 N N . LYS A 1 189 ? 18.240 -15.570 -6.372 1.00 92.75 189 LYS A N 1
ATOM 1435 C CA . LYS A 1 189 ? 19.233 -15.363 -7.437 1.00 92.75 189 LYS A CA 1
ATOM 1436 C C . LYS A 1 189 ? 18.591 -14.635 -8.617 1.00 92.75 189 LYS A C 1
ATOM 1438 O O . LYS A 1 189 ? 19.163 -13.662 -9.103 1.00 92.75 189 LYS A O 1
ATOM 1443 N N . ALA A 1 190 ? 17.386 -15.050 -9.005 1.00 94.19 190 ALA A N 1
ATOM 1444 C CA . ALA A 1 190 ? 16.604 -14.383 -10.037 1.00 94.19 190 ALA A CA 1
ATOM 1445 C C . ALA A 1 190 ? 16.326 -12.918 -9.679 1.00 94.19 190 ALA A C 1
ATOM 1447 O O . ALA A 1 190 ? 16.625 -12.046 -10.484 1.00 94.19 190 ALA A O 1
ATOM 1448 N N . ASN A 1 191 ? 15.881 -12.622 -8.452 1.00 94.50 191 ASN A N 1
ATOM 1449 C CA . ASN A 1 191 ? 15.626 -11.253 -7.997 1.00 94.50 191 ASN A CA 1
ATOM 1450 C C . ASN A 1 191 ? 16.850 -10.343 -8.165 1.00 94.50 191 ASN A C 1
ATOM 1452 O O . ASN A 1 191 ? 16.738 -9.230 -8.675 1.00 94.50 191 ASN A O 1
ATOM 1456 N N . ARG A 1 192 ? 18.044 -10.837 -7.817 1.00 94.88 192 ARG A N 1
ATOM 1457 C CA . ARG A 1 192 ? 19.296 -10.093 -8.010 1.00 94.88 192 ARG A CA 1
ATOM 1458 C C . ARG A 1 192 ? 19.591 -9.814 -9.485 1.00 94.88 192 ARG A C 1
ATOM 1460 O O . ARG A 1 192 ? 20.000 -8.703 -9.820 1.00 94.88 192 ARG A O 1
ATOM 1467 N N . VAL A 1 193 ? 19.403 -10.807 -10.356 1.00 95.62 193 VAL A N 1
ATOM 1468 C CA . VAL A 1 193 ? 19.635 -10.662 -11.804 1.00 95.62 193 VAL A CA 1
ATOM 1469 C C . VAL A 1 193 ? 18.624 -9.696 -12.417 1.00 95.62 193 VAL A C 1
ATOM 1471 O O . VAL A 1 193 ? 19.020 -8.762 -13.116 1.00 95.62 193 VAL A O 1
ATOM 1474 N N . VAL A 1 194 ? 17.339 -9.878 -12.107 1.00 95.88 194 VAL A N 1
ATOM 1475 C CA . VAL A 1 194 ? 16.247 -9.031 -12.592 1.00 95.88 194 VAL A CA 1
ATOM 1476 C C . VAL A 1 194 ? 16.460 -7.594 -12.136 1.00 95.88 194 VAL A C 1
ATOM 1478 O O . VAL A 1 194 ? 16.443 -6.706 -12.975 1.00 95.88 194 VAL A O 1
ATOM 1481 N N . ALA A 1 195 ? 16.786 -7.343 -10.866 1.00 96.25 195 ALA A N 1
ATOM 1482 C CA . ALA A 1 195 ? 17.067 -5.988 -10.388 1.00 96.25 195 ALA A CA 1
ATOM 1483 C C . ALA A 1 195 ? 18.229 -5.312 -11.135 1.00 96.25 195 ALA A C 1
ATOM 1485 O O . ALA A 1 195 ? 18.198 -4.107 -11.380 1.00 96.25 195 ALA A O 1
ATOM 1486 N N . GLY A 1 196 ? 19.248 -6.082 -11.535 1.00 96.56 196 GLY A N 1
ATOM 1487 C CA . GLY A 1 196 ? 20.318 -5.591 -12.403 1.00 96.56 196 GLY A CA 1
ATOM 1488 C C . GLY A 1 196 ? 19.807 -5.161 -13.780 1.00 96.56 196 GLY A C 1
ATOM 1489 O O . GLY A 1 196 ? 20.192 -4.104 -14.274 1.00 96.56 196 GLY A O 1
ATOM 1490 N N . LYS A 1 197 ? 18.908 -5.945 -14.384 1.00 96.88 197 LYS A N 1
ATOM 1491 C CA . LYS A 1 197 ? 18.279 -5.610 -15.672 1.00 96.88 197 LYS A CA 1
ATOM 1492 C C . LYS A 1 197 ? 17.313 -4.432 -15.562 1.00 96.88 197 LYS A C 1
ATOM 1494 O O . LYS A 1 197 ? 17.331 -3.575 -16.435 1.00 96.88 197 LYS A O 1
ATOM 1499 N N . VAL A 1 198 ? 16.567 -4.337 -14.466 1.00 96.56 198 VAL A N 1
ATOM 1500 C CA . VAL A 1 198 ? 15.692 -3.200 -14.149 1.00 96.56 198 VAL A CA 1
ATOM 1501 C C . VAL A 1 198 ? 16.496 -1.910 -14.046 1.00 96.56 198 VAL A C 1
ATOM 1503 O O . VAL A 1 198 ? 16.118 -0.925 -14.663 1.00 96.56 198 VAL A O 1
ATOM 1506 N N . ALA A 1 199 ? 17.639 -1.915 -13.353 1.00 96.62 199 ALA A N 1
ATOM 1507 C CA . ALA A 1 199 ? 18.500 -0.734 -13.269 1.00 96.62 199 ALA A CA 1
ATOM 1508 C C . ALA A 1 199 ? 18.990 -0.263 -14.652 1.00 96.62 199 ALA A C 1
ATOM 1510 O O . ALA A 1 199 ? 19.076 0.935 -14.906 1.00 96.62 199 ALA A O 1
ATOM 1511 N N . LEU A 1 200 ? 19.310 -1.197 -15.556 1.00 96.00 200 LEU A N 1
ATOM 1512 C CA . LEU A 1 200 ? 19.714 -0.865 -16.924 1.00 96.00 200 LEU A CA 1
ATOM 1513 C C . LEU A 1 200 ? 18.538 -0.322 -17.743 1.00 96.00 200 LEU A C 1
ATOM 1515 O O . LEU A 1 200 ? 18.675 0.729 -18.359 1.00 96.00 200 LEU A O 1
ATOM 1519 N N . ALA A 1 201 ? 17.390 -1.001 -17.713 1.00 95.88 201 ALA A N 1
ATOM 1520 C CA . ALA A 1 201 ? 16.185 -0.580 -18.424 1.00 95.88 201 ALA A CA 1
ATOM 1521 C C . ALA A 1 201 ? 15.697 0.798 -17.952 1.00 95.88 201 ALA A C 1
ATOM 1523 O O . ALA A 1 201 ? 15.429 1.655 -18.782 1.00 95.88 201 ALA A O 1
ATOM 1524 N N . ALA A 1 202 ? 15.698 1.054 -16.640 1.00 95.94 202 ALA A N 1
ATOM 1525 C CA . ALA A 1 202 ? 15.341 2.353 -16.071 1.00 95.94 202 ALA A CA 1
ATOM 1526 C C . ALA A 1 202 ? 16.242 3.484 -16.586 1.00 95.94 202 ALA A C 1
ATOM 1528 O O . ALA A 1 202 ? 15.762 4.575 -16.863 1.00 95.94 202 ALA A O 1
ATOM 1529 N N . ARG A 1 203 ? 17.547 3.230 -16.755 1.00 95.25 203 ARG A N 1
ATOM 1530 C CA . ARG A 1 203 ? 18.486 4.217 -17.315 1.00 95.25 203 ARG A CA 1
ATOM 1531 C C . ARG A 1 203 ? 18.233 4.504 -18.782 1.00 95.25 203 ARG A C 1
ATOM 1533 O O . ARG A 1 203 ? 18.393 5.648 -19.190 1.00 95.25 203 ARG A O 1
ATOM 1540 N N . VAL A 1 204 ? 17.840 3.494 -19.552 1.00 94.81 204 VAL A N 1
ATOM 1541 C CA . VAL A 1 204 ? 17.442 3.684 -20.951 1.00 94.81 204 VAL A CA 1
ATOM 1542 C C . VAL A 1 204 ? 16.132 4.470 -21.021 1.00 94.81 204 VAL A C 1
ATOM 1544 O O . VAL A 1 204 ? 16.073 5.457 -21.742 1.00 94.81 204 VAL A O 1
ATOM 1547 N N . ASP A 1 205 ? 15.129 4.096 -20.223 1.00 94.19 205 ASP A N 1
ATOM 1548 C CA . ASP A 1 205 ? 13.818 4.759 -20.198 1.00 94.19 205 ASP A CA 1
ATOM 1549 C C . ASP A 1 205 ? 13.888 6.206 -19.675 1.00 94.19 205 ASP A C 1
ATOM 1551 O O . ASP A 1 205 ? 13.128 7.051 -20.132 1.00 94.19 205 ASP A O 1
ATOM 1555 N N . SER A 1 206 ? 14.823 6.523 -18.767 1.00 93.44 206 SER A N 1
ATOM 1556 C CA . SER A 1 206 ? 15.042 7.899 -18.278 1.00 93.44 206 SER A CA 1
ATOM 1557 C C . SER A 1 206 ? 15.705 8.827 -19.298 1.00 93.44 206 SER A C 1
ATOM 1559 O O . SER A 1 206 ? 15.740 10.042 -19.113 1.00 93.44 206 SER A O 1
ATOM 1561 N N . GLN A 1 207 ? 16.299 8.285 -20.367 1.00 87.56 207 GLN A N 1
ATOM 1562 C CA . GLN A 1 207 ? 16.906 9.139 -21.378 1.00 87.56 207 GLN A CA 1
ATOM 1563 C C . GLN A 1 207 ? 15.808 9.749 -22.256 1.00 87.56 207 GLN A C 1
ATOM 1565 O O . GLN A 1 207 ? 14.934 9.024 -22.740 1.00 87.56 207 GLN A O 1
ATOM 1570 N N . PRO A 1 208 ? 15.848 11.071 -22.511 1.00 69.06 208 PRO A N 1
ATOM 1571 C CA . PRO A 1 208 ? 14.904 11.691 -23.423 1.00 69.06 208 PRO A CA 1
ATOM 1572 C C . PRO A 1 208 ? 15.010 10.995 -24.779 1.00 69.06 208 PRO A C 1
ATOM 1574 O O . PRO A 1 208 ? 16.113 10.795 -25.299 1.00 69.06 208 PRO A O 1
ATOM 1577 N N . HIS A 1 209 ? 13.864 10.606 -25.340 1.00 63.69 209 HIS A N 1
ATOM 1578 C CA . HIS A 1 209 ? 13.815 10.044 -26.682 1.00 63.69 209 HIS A CA 1
ATOM 1579 C C . HIS A 1 209 ? 14.434 11.078 -27.620 1.00 63.69 209 HIS A C 1
ATOM 1581 O O . HIS A 1 209 ? 13.879 12.160 -27.804 1.00 63.69 209 HIS A O 1
ATOM 1587 N N . ARG A 1 210 ? 15.615 10.777 -28.173 1.00 51.00 210 ARG A N 1
ATOM 1588 C CA . ARG A 1 210 ? 16.192 11.571 -29.256 1.00 51.00 210 ARG A CA 1
ATOM 1589 C C . ARG A 1 210 ? 15.246 11.430 -30.443 1.00 51.00 210 ARG A C 1
ATOM 1591 O O . ARG A 1 210 ? 15.355 10.476 -31.206 1.00 51.00 210 ARG A O 1
ATOM 1598 N N . THR A 1 211 ? 14.288 12.341 -30.559 1.00 47.31 211 THR A N 1
ATOM 1599 C CA . THR A 1 211 ? 13.592 12.586 -31.816 1.00 47.31 211 THR A CA 1
ATOM 1600 C C . THR A 1 211 ? 14.661 13.082 -32.781 1.00 47.31 211 THR A C 1
ATOM 1602 O O . THR A 1 211 ? 15.178 14.188 -32.608 1.00 47.31 211 THR A O 1
ATOM 1605 N N . ALA A 1 212 ? 15.087 12.190 -33.674 1.00 38.00 212 ALA A N 1
ATOM 1606 C CA . ALA A 1 212 ? 15.926 12.520 -34.817 1.00 38.00 212 ALA A CA 1
ATOM 1607 C C . ALA A 1 212 ? 15.170 13.436 -35.785 1.00 38.00 212 ALA A C 1
ATOM 1609 O O . ALA A 1 212 ? 13.923 13.310 -35.846 1.00 38.00 212 ALA A O 1
#

Radius of gyration: 21.18 Å; Cα contacts (8 Å, |Δi|>4): 236; chains: 1; bounding box: 46×36×65 Å

Sequence (212 aa):
MVKMDDEIIAVHRFLVELYAKKFPELESLVSSPLDYARVVQRIGNEMDMTLVDLSSLLPSATVMGVSVTG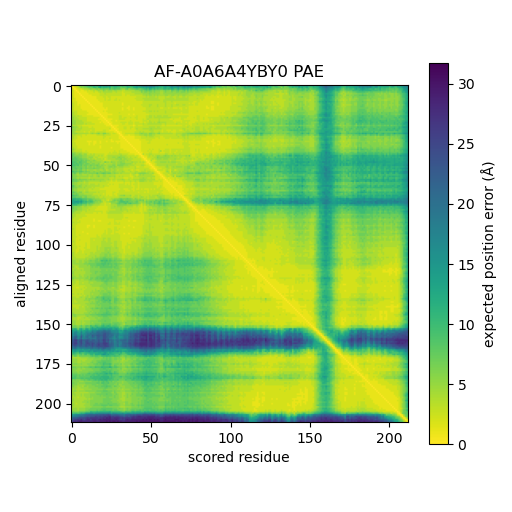STTSGKPLSPADLATVEETCTELLELDTEKTLVLRFVESRMNFLAPNLSALLGTRITAQLVGLAGGVDELSRIPSCNIQVLGQRKQVLSGYSSMSTLKHTGILFNCELIQSIPQDLRKKANRVVAGKVALAARVDSQPHRTA

InterPro domains:
  IPR002687 Nop domain [PF01798] (2-207)
  IPR002687 Nop domain [PS51358] (114-212)
  IPR012976 NOSIC [SM00931] (1-45)
  IPR027105 U4/U6 small nuclear ribonucleoprotein Prp31 [PTHR13904] (2-207)
  IPR036070 Nop domain superfamily [SSF89124] (2-207)
  IPR042239 Nop, C-terminal domain [G3DSA:1.10.246.90] (115-211)

pLDDT: mean 88.2, std 12.31, range [38.0, 96.88]

Organism: NCBI:txid120398

Foldseek 3Di:
DVVLVVVLVVLLVVLLVLCCLAQNCLCLLDVDSLLSLVQCLQCQQPLQLVVGDCVVRDPPVSSVVCNVSSPVGPHDGDDPVSSVVSNVSSVVSVVSVVVVVVVLVVQLVCCCVQQVLLCVLQNSNLSSLLQVQLVHLLSSLPDDLQVSLCRQPDPPPNPDPDPPDDPPSHHSSLPGPQLVVDPPVCSNVVSSVSSNVSSVSSNVSPDPPPPD

Secondary structure (DSSP, 8-state):
-HHHHHHHHHHHHHHHHHHTTT-TTHHHH---HHHHHHHHHHHTT---GGG---TTTS-HHHHHHHHHHHHT----PPPHHHHHHHHHHHHHHHHHHHHHHHHHHHHHHHHHHH-HHHHHHH-HHHHHHHHHHHTSHHHHHHS-HHHHTTTT------SSS----PPTT--GGGGSHHHHTS-HHHHHHHHHHHHHHHHHHHHHHTS-----

Nearest PDB structures (foldseek):
  7mqa-assembly1_SB  TM=6.347E-01  e=5.639E-11  Homo sapiens
  7mq9-assembly1_SB  TM=6.327E-01  e=4.493E-11  Homo sapiens
  7d5s-assembly1_3E  TM=6.708E-01  e=2.136E-09  Saccharomyces cerevisiae S288C
  7suk-assembly1_SB  TM=6.813E-01  e=2.447E-09  Saccharomyces cerevisiae
  6rxt-assembly1_CD  TM=6.544E-01  e=2.935E-09  Thermochaetoides thermophila

Mean predicted aligned error: 6.93 Å

Solvent-accessible surface area (backbone atoms only — not comparable to full-atom values): 11861 Å² total; per-residue (Å²): 90,58,67,57,53,55,46,48,53,50,51,38,54,52,49,49,64,64,44,32,57,42,47,57,67,51,60,82,71,42,83,48,60,69,58,37,35,54,48,49,65,65,45,64,71,66,70,60,46,89,79,47,86,47,74,92,77,40,60,70,71,53,39,52,52,53,39,57,50,48,69,67,49,89,42,46,76,63,53,76,68,58,44,52,54,49,52,49,49,34,48,52,51,52,48,53,53,52,51,51,49,50,53,48,52,56,47,28,78,45,22,66,76,66,29,43,58,39,21,74,73,51,34,35,67,57,38,36,52,53,28,39,64,50,72,29,50,58,52,38,31,71,46,53,36,76,55,51,27,39,40,82,49,74,84,80,78,62,92,62,96,68,72,77,73,72,67,82,77,51,12,59,62,49,74,27,64,84,30,63,75,42,61,77,90,50,26,67,61,43,38,56,53,48,22,47,51,48,29,51,30,26,44,57,44,46,47,78,80,80,80,125